Protein AF-A0A821NFV4-F1 (afdb_monomer)

Structure (mmCIF, N/CA/C/O backbone):
data_AF-A0A821NFV4-F1
#
_entry.id   AF-A0A821NFV4-F1
#
loop_
_atom_site.group_PDB
_atom_site.id
_atom_site.type_symbol
_atom_site.label_atom_id
_atom_site.label_alt_id
_atom_site.label_comp_id
_atom_site.label_asym_id
_atom_site.label_entity_id
_atom_site.label_seq_id
_atom_site.pdbx_PDB_ins_code
_atom_site.Cartn_x
_atom_site.Cartn_y
_atom_site.Cartn_z
_atom_site.occupancy
_atom_site.B_iso_or_equiv
_atom_site.auth_seq_id
_atom_site.auth_comp_id
_atom_site.auth_asym_id
_atom_site.auth_atom_id
_atom_site.pdbx_PDB_model_num
ATOM 1 N N . MET A 1 1 ? 25.121 41.914 -1.804 1.00 41.88 1 MET A N 1
ATOM 2 C CA . MET A 1 1 ? 23.907 41.087 -1.670 1.00 41.88 1 MET A CA 1
ATOM 3 C C . MET A 1 1 ? 23.860 40.230 -2.906 1.00 41.88 1 MET A C 1
ATOM 5 O O . MET A 1 1 ? 23.489 40.729 -3.956 1.00 41.88 1 MET A O 1
ATOM 9 N N . GLU A 1 2 ? 24.330 39.001 -2.793 1.00 36.38 2 GLU A N 1
ATOM 10 C CA . GLU A 1 2 ? 24.271 38.027 -3.873 1.00 36.38 2 GLU A CA 1
ATOM 11 C C . GLU A 1 2 ? 23.733 36.755 -3.228 1.00 36.38 2 GLU A C 1
ATOM 13 O O . GLU A 1 2 ? 24.362 36.186 -2.338 1.00 36.38 2 GLU A O 1
ATOM 18 N N . TYR A 1 3 ? 22.486 36.435 -3.564 1.00 41.47 3 TYR A N 1
ATOM 19 C CA . TYR A 1 3 ? 21.844 35.181 -3.203 1.00 41.47 3 TYR A CA 1
ATOM 20 C C . TYR A 1 3 ? 22.415 34.118 -4.140 1.00 41.47 3 TYR A C 1
ATOM 22 O O . TYR A 1 3 ? 22.123 34.134 -5.333 1.00 41.47 3 TYR A O 1
ATOM 30 N N . SER A 1 4 ? 23.249 33.224 -3.618 1.00 42.62 4 SER A N 1
ATOM 31 C CA . SER A 1 4 ? 23.575 31.976 -4.299 1.00 42.62 4 SER A CA 1
ATOM 32 C C . SER A 1 4 ? 22.435 30.993 -4.042 1.00 42.62 4 SER A C 1
ATOM 34 O O . SER A 1 4 ? 22.238 30.528 -2.920 1.00 42.62 4 SER A O 1
ATOM 36 N N . GLU A 1 5 ? 21.640 30.739 -5.078 1.00 46.84 5 GLU A N 1
ATOM 37 C CA . GLU A 1 5 ? 20.666 29.653 -5.115 1.00 46.84 5 GLU A CA 1
ATOM 38 C C . GLU A 1 5 ? 21.411 28.314 -5.113 1.00 46.84 5 GLU A C 1
ATOM 40 O O . GLU A 1 5 ? 21.822 27.810 -6.159 1.00 46.84 5 GLU A O 1
ATOM 45 N N . ASP A 1 6 ? 21.561 27.722 -3.930 1.00 42.25 6 ASP A N 1
ATOM 46 C CA . ASP A 1 6 ? 21.929 26.317 -3.782 1.00 42.25 6 ASP A CA 1
ATOM 47 C C . ASP A 1 6 ? 20.743 25.449 -4.224 1.00 42.25 6 ASP A C 1
ATOM 49 O O . ASP A 1 6 ? 19.941 24.956 -3.431 1.00 42.25 6 ASP A O 1
ATOM 53 N N . THR A 1 7 ? 20.608 25.266 -5.536 1.00 45.44 7 THR A N 1
ATOM 54 C CA . THR A 1 7 ? 19.841 24.150 -6.088 1.00 45.44 7 THR A CA 1
ATOM 55 C C . THR A 1 7 ? 20.730 22.916 -6.050 1.00 45.44 7 THR A C 1
ATOM 57 O O . THR A 1 7 ? 21.340 22.514 -7.041 1.00 45.44 7 THR A O 1
ATOM 60 N N . GLU A 1 8 ? 20.817 22.304 -4.866 1.00 41.94 8 GLU A N 1
ATOM 61 C CA . GLU A 1 8 ? 21.335 20.949 -4.730 1.00 41.94 8 GLU A CA 1
ATOM 62 C C . GLU A 1 8 ? 20.528 20.032 -5.656 1.00 41.94 8 GLU A C 1
ATOM 64 O O . GLU A 1 8 ? 19.356 19.720 -5.428 1.00 41.94 8 GLU A O 1
ATOM 69 N N . HIS A 1 9 ? 21.172 19.603 -6.739 1.00 38.69 9 HIS A N 1
ATOM 70 C CA . HIS A 1 9 ? 20.732 18.484 -7.549 1.00 38.69 9 HIS A CA 1
ATOM 71 C C . HIS A 1 9 ? 20.741 17.232 -6.668 1.00 38.69 9 HIS A C 1
ATOM 73 O O . HIS A 1 9 ? 21.715 16.482 -6.631 1.00 38.69 9 HIS A O 1
ATOM 79 N N . ILE A 1 10 ? 19.638 16.994 -5.955 1.00 43.25 10 ILE A N 1
ATOM 80 C CA . ILE A 1 10 ? 19.374 15.714 -5.311 1.00 43.25 10 ILE A CA 1
ATOM 81 C C . ILE A 1 10 ? 19.241 14.704 -6.445 1.00 43.25 10 ILE A C 1
ATOM 83 O O . ILE A 1 10 ? 18.202 14.564 -7.095 1.00 43.25 10 ILE A O 1
ATOM 87 N N . GLN A 1 11 ? 20.333 14.003 -6.707 1.00 37.62 11 GLN A N 1
ATOM 88 C CA . GLN A 1 11 ? 20.335 12.783 -7.483 1.00 37.62 11 GLN A CA 1
ATOM 89 C C . GLN A 1 11 ? 19.569 11.754 -6.640 1.00 37.62 11 GLN A C 1
ATOM 91 O O . GLN A 1 11 ? 20.149 11.029 -5.837 1.00 37.62 11 GLN A O 1
ATOM 96 N N . CYS A 1 12 ? 18.232 11.795 -6.729 1.00 40.56 12 CYS A N 1
ATOM 97 C CA . CYS A 1 12 ? 17.323 10.988 -5.922 1.00 40.56 12 CYS A CA 1
ATOM 98 C C . CYS A 1 12 ? 17.628 9.513 -6.142 1.00 40.56 12 CYS A C 1
ATOM 100 O O . CYS A 1 12 ? 17.254 8.917 -7.154 1.00 40.56 12 CYS A O 1
ATOM 102 N N . ASN A 1 13 ? 18.301 8.924 -5.165 1.00 48.62 13 ASN A N 1
ATOM 103 C CA . ASN A 1 13 ? 18.428 7.496 -5.065 1.00 48.62 13 ASN A CA 1
ATOM 104 C C . ASN A 1 13 ? 17.042 6.937 -4.703 1.00 48.62 13 ASN A C 1
ATOM 106 O O . ASN A 1 13 ? 16.608 7.050 -3.560 1.00 48.62 13 ASN A O 1
ATOM 110 N N . TYR A 1 14 ? 16.327 6.356 -5.673 1.00 57.00 14 TYR A N 1
ATOM 111 C CA . TYR A 1 14 ? 15.009 5.729 -5.464 1.00 57.00 14 TYR A CA 1
ATOM 112 C C . TYR A 1 14 ? 15.060 4.483 -4.556 1.00 57.00 14 TYR A C 1
ATOM 114 O O . TYR A 1 14 ? 14.060 3.788 -4.416 1.00 57.00 14 TYR A O 1
ATOM 122 N N . ASN A 1 15 ? 16.202 4.204 -3.921 1.00 63.91 15 ASN A N 1
ATOM 123 C CA . ASN A 1 15 ? 16.387 3.106 -2.977 1.00 63.91 15 ASN A CA 1
ATOM 124 C C . ASN A 1 15 ? 15.554 3.239 -1.688 1.00 63.91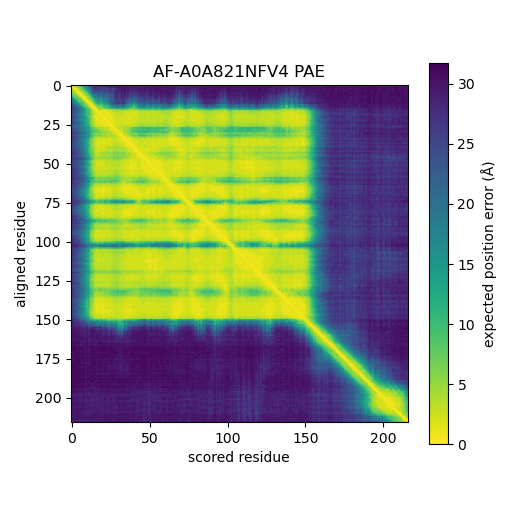 15 ASN A C 1
ATOM 126 O O . ASN A 1 15 ? 15.515 2.282 -0.923 1.00 63.91 15 ASN A O 1
ATOM 130 N N . ASN A 1 16 ? 14.915 4.388 -1.430 1.00 82.56 16 ASN A N 1
ATOM 131 C CA . ASN A 1 16 ? 14.027 4.586 -0.280 1.00 82.56 16 ASN A CA 1
ATOM 132 C C . ASN A 1 16 ? 12.772 5.369 -0.702 1.00 82.56 16 ASN A C 1
ATOM 134 O O . ASN A 1 16 ? 12.738 6.602 -0.653 1.00 82.56 16 ASN A O 1
ATOM 138 N N . ILE A 1 17 ? 11.753 4.650 -1.180 1.00 90.31 17 ILE A N 1
ATOM 139 C CA . ILE A 1 17 ? 10.526 5.262 -1.711 1.00 90.31 17 ILE A CA 1
ATOM 140 C C . ILE A 1 17 ? 9.727 5.931 -0.596 1.00 90.31 17 ILE A C 1
ATOM 142 O O . ILE A 1 17 ? 9.194 7.024 -0.805 1.00 90.31 17 ILE A O 1
ATOM 146 N N . GLN A 1 18 ? 9.679 5.312 0.584 1.00 92.44 18 GLN A N 1
ATOM 147 C CA . GLN A 1 18 ? 9.043 5.878 1.766 1.00 92.44 18 GLN A CA 1
ATOM 148 C C . GLN A 1 18 ? 9.528 7.304 2.062 1.00 92.44 18 GLN A C 1
ATOM 150 O O . GLN A 1 18 ? 8.707 8.202 2.263 1.00 92.44 18 GLN A O 1
ATOM 155 N N . GLU A 1 19 ? 10.843 7.535 2.086 1.00 90.75 19 GLU A N 1
ATOM 156 C CA . GLU A 1 19 ? 11.373 8.858 2.430 1.00 90.75 19 GLU A CA 1
ATOM 157 C C . GLU A 1 19 ? 11.083 9.893 1.340 1.00 90.75 19 GLU A C 1
ATOM 159 O O . GLU A 1 19 ? 10.702 11.024 1.642 1.00 90.75 19 GLU A O 1
ATOM 164 N N . LEU A 1 20 ? 11.154 9.494 0.068 1.00 92.00 20 LEU A N 1
ATOM 165 C CA . LEU A 1 20 ? 10.774 10.369 -1.041 1.00 92.00 20 LEU A CA 1
ATOM 166 C C . LEU A 1 20 ? 9.296 10.776 -0.959 1.00 92.00 20 LEU A C 1
ATOM 168 O O . LEU A 1 20 ? 8.976 11.951 -1.129 1.00 92.00 20 LEU A O 1
ATOM 172 N N . LEU A 1 21 ? 8.395 9.845 -0.631 1.00 92.88 21 LEU A N 1
ATOM 173 C CA . LEU A 1 21 ? 6.984 10.162 -0.393 1.00 92.88 21 LEU A CA 1
ATOM 174 C C . LEU A 1 21 ? 6.797 11.136 0.771 1.00 92.88 21 LEU A C 1
ATOM 176 O O . LEU A 1 21 ? 6.019 12.081 0.648 1.00 92.88 21 LEU A O 1
ATOM 180 N N . ARG A 1 22 ? 7.518 10.950 1.885 1.00 92.62 22 ARG A N 1
ATOM 181 C CA . ARG A 1 22 ? 7.456 11.880 3.026 1.00 92.62 22 ARG A CA 1
ATOM 182 C C . ARG A 1 22 ? 7.876 13.287 2.630 1.00 92.62 22 ARG A C 1
ATOM 184 O O . ARG A 1 22 ? 7.221 14.247 3.032 1.00 92.62 22 ARG A O 1
ATOM 191 N N . VAL A 1 23 ? 8.959 13.413 1.865 1.00 92.50 23 VAL A N 1
ATOM 192 C CA . VAL A 1 23 ? 9.445 14.706 1.373 1.00 92.50 23 VAL A CA 1
ATOM 193 C C . VAL A 1 23 ? 8.397 15.368 0.482 1.00 92.50 23 VAL A C 1
ATOM 195 O O . VAL A 1 23 ? 8.083 16.536 0.698 1.00 92.50 23 VAL A O 1
ATOM 198 N N . GLU A 1 24 ? 7.809 14.641 -0.471 1.00 91.88 24 GLU A N 1
ATOM 199 C CA . GLU A 1 24 ? 6.790 15.205 -1.366 1.00 91.88 24 GLU A CA 1
ATOM 200 C C . GLU A 1 24 ? 5.512 15.626 -0.625 1.00 91.88 24 GLU A C 1
ATOM 202 O O . GLU A 1 24 ? 4.997 16.716 -0.870 1.00 91.88 24 GLU A O 1
ATOM 207 N N . LEU A 1 25 ? 5.028 14.834 0.340 1.00 90.56 25 LEU A N 1
ATOM 208 C CA . LEU A 1 25 ? 3.861 15.215 1.148 1.00 90.56 25 LEU A CA 1
ATOM 209 C C . LEU A 1 25 ? 4.111 16.495 1.961 1.00 90.56 25 LEU A C 1
ATOM 211 O O . LEU A 1 25 ? 3.230 17.349 2.061 1.00 90.56 25 LEU A O 1
ATOM 215 N N . LYS A 1 26 ? 5.325 16.672 2.498 1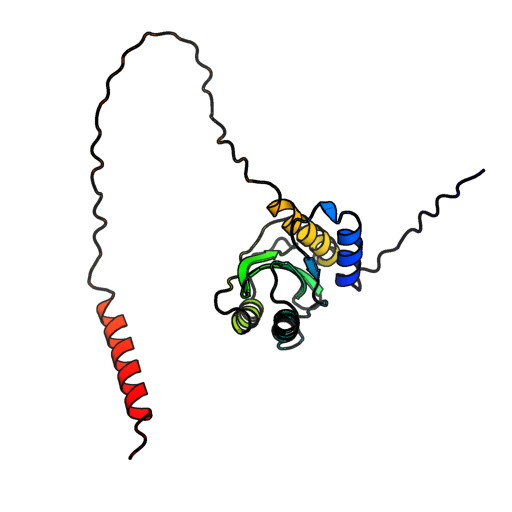.00 90.56 26 LYS A N 1
ATOM 216 C CA . LYS A 1 26 ? 5.698 17.868 3.272 1.00 90.56 26 LYS A CA 1
ATOM 217 C C . LYS A 1 26 ? 5.740 19.150 2.441 1.00 90.56 26 LYS A C 1
ATOM 219 O O . LYS A 1 26 ? 5.631 20.228 3.016 1.00 90.56 26 LYS A O 1
ATOM 224 N N . LYS A 1 27 ? 5.877 19.069 1.112 1.00 89.75 27 LYS A N 1
ATOM 225 C CA . LYS A 1 27 ? 5.889 20.260 0.243 1.00 89.75 27 LYS A CA 1
ATOM 226 C C . LYS A 1 27 ? 4.527 20.943 0.144 1.00 89.75 27 LYS A C 1
ATOM 228 O O . LYS A 1 27 ? 4.452 22.083 -0.306 1.00 89.75 27 LYS A O 1
ATOM 233 N N . SER A 1 28 ? 3.435 20.259 0.480 1.00 83.75 28 SER A N 1
ATOM 234 C CA . SER A 1 28 ? 2.081 20.803 0.321 1.00 83.75 28 SER A CA 1
ATOM 235 C C . SER A 1 28 ? 1.096 20.218 1.344 1.00 83.75 28 SER A C 1
ATOM 237 O O . SER A 1 28 ? 0.120 19.587 0.943 1.00 83.75 28 SER A O 1
ATOM 239 N N . PRO A 1 29 ? 1.316 20.424 2.657 1.00 80.75 29 PRO A N 1
ATOM 240 C CA . PRO A 1 29 ? 0.493 19.819 3.709 1.00 80.75 29 PRO A CA 1
ATOM 241 C C . PRO A 1 29 ? -0.978 20.260 3.647 1.00 80.75 29 PRO A C 1
ATOM 243 O O . PRO A 1 29 ? -1.869 19.457 3.893 1.00 80.75 29 PRO A O 1
ATOM 246 N N . GLU A 1 30 ? -1.232 21.502 3.226 1.00 81.06 30 GLU A N 1
ATOM 247 C CA . GLU A 1 30 ? -2.573 22.094 3.088 1.00 81.06 30 GLU A CA 1
ATOM 248 C C . GLU A 1 30 ? -3.458 21.393 2.040 1.00 81.06 30 GLU A C 1
ATOM 250 O O . GLU A 1 30 ? -4.663 21.621 1.986 1.00 81.06 30 GLU A O 1
ATOM 255 N N . ARG A 1 31 ? -2.883 20.545 1.172 1.00 82.00 31 ARG A N 1
ATOM 256 C CA . ARG A 1 31 ? -3.645 19.812 0.144 1.00 82.00 31 ARG A CA 1
ATOM 257 C C . ARG A 1 31 ? -4.397 18.605 0.693 1.00 82.00 31 ARG A C 1
ATOM 259 O O . ARG A 1 31 ? -5.153 17.980 -0.050 1.00 82.00 31 ARG A O 1
ATOM 266 N N . TYR A 1 32 ? -4.174 18.248 1.953 1.00 82.81 32 TYR A N 1
ATOM 267 C CA . TYR A 1 32 ? -4.637 16.989 2.513 1.00 82.81 32 TYR A CA 1
ATOM 268 C C . TYR A 1 32 ? -5.573 17.235 3.693 1.00 82.81 32 TYR A C 1
ATOM 270 O O . TYR A 1 32 ? -5.177 17.744 4.736 1.00 82.81 32 TYR A O 1
ATOM 278 N N . SER A 1 33 ? -6.832 16.828 3.541 1.00 83.56 33 SER A N 1
ATOM 279 C CA . SER A 1 33 ? -7.868 16.982 4.575 1.00 83.56 33 SER A CA 1
ATOM 280 C C . SER A 1 33 ? -7.786 15.954 5.709 1.00 83.56 33 SER A C 1
ATOM 282 O O . SER A 1 33 ? -8.517 16.062 6.693 1.00 83.56 33 SER A O 1
ATOM 284 N N . LYS A 1 34 ? -6.919 14.943 5.580 1.00 89.00 34 LYS A N 1
ATOM 285 C CA . LYS A 1 34 ? -6.722 13.879 6.571 1.00 89.00 34 LYS A CA 1
ATOM 286 C C . LYS A 1 34 ? -5.236 13.678 6.847 1.00 89.00 34 LYS A C 1
ATOM 288 O O . LYS A 1 34 ? -4.437 13.818 5.919 1.00 89.00 34 LYS A O 1
ATOM 293 N N . PRO A 1 35 ? -4.867 13.282 8.076 1.00 91.88 35 PRO A N 1
ATOM 294 C CA . PRO A 1 35 ? -3.527 12.799 8.369 1.00 91.88 35 PRO A CA 1
ATOM 295 C C . PRO A 1 35 ? -3.133 11.665 7.419 1.00 91.88 35 PRO A C 1
ATOM 297 O O . PRO A 1 35 ? -3.921 10.744 7.176 1.00 91.88 35 PRO A O 1
ATOM 300 N N . ILE A 1 36 ? -1.911 11.732 6.893 1.00 93.88 36 ILE A N 1
ATOM 301 C CA . ILE A 1 36 ? -1.353 10.712 6.004 1.00 93.88 36 ILE A CA 1
ATOM 302 C C . ILE A 1 36 ? -0.215 10.001 6.723 1.00 93.88 36 ILE A C 1
ATOM 304 O O . ILE A 1 36 ? 0.767 10.620 7.133 1.00 93.88 36 ILE A O 1
ATOM 308 N N . TYR A 1 37 ? -0.332 8.685 6.816 1.00 94.31 37 TYR A N 1
ATOM 309 C CA . TYR A 1 37 ? 0.677 7.792 7.358 1.00 94.31 37 TYR A CA 1
ATOM 310 C C . TYR A 1 37 ? 1.316 7.015 6.217 1.00 94.31 37 TYR A C 1
ATOM 312 O O . TYR A 1 37 ? 0.620 6.430 5.394 1.00 94.31 37 TYR A O 1
ATOM 320 N N . ILE A 1 38 ? 2.645 6.994 6.166 1.00 94.94 38 ILE A N 1
ATOM 321 C CA . ILE A 1 38 ? 3.381 6.208 5.174 1.00 94.94 38 ILE A CA 1
ATOM 322 C C . ILE A 1 38 ? 4.029 5.031 5.894 1.00 94.94 38 ILE A C 1
ATOM 324 O O . ILE A 1 38 ? 4.915 5.235 6.734 1.00 94.94 38 ILE A O 1
ATOM 328 N N . LEU A 1 39 ? 3.601 3.814 5.562 1.00 94.81 39 LEU A N 1
ATOM 329 C CA . LEU A 1 39 ? 4.234 2.600 6.077 1.00 94.81 39 LEU A CA 1
ATOM 330 C C . LEU A 1 39 ? 5.662 2.447 5.539 1.00 94.81 39 LEU A C 1
ATOM 332 O O . LEU A 1 39 ? 6.011 3.073 4.533 1.00 94.81 39 LEU A O 1
ATOM 336 N N . PRO A 1 40 ? 6.514 1.650 6.208 1.00 91.81 40 PRO A N 1
ATOM 337 C CA . PRO A 1 40 ? 7.769 1.197 5.620 1.00 91.81 40 PRO A CA 1
ATOM 338 C C . PRO A 1 40 ? 7.555 0.559 4.249 1.00 91.81 40 PRO A C 1
ATOM 340 O O . PRO A 1 40 ? 6.480 0.034 3.959 1.00 91.81 40 PRO A O 1
ATOM 343 N N . ASP A 1 41 ? 8.601 0.587 3.428 1.00 91.31 41 ASP A N 1
ATOM 344 C CA . ASP A 1 41 ? 8.622 -0.138 2.164 1.00 91.31 41 ASP A CA 1
ATOM 345 C C . ASP A 1 41 ? 8.363 -1.635 2.430 1.00 91.31 41 ASP A C 1
ATOM 347 O O . ASP A 1 41 ? 9.116 -2.296 3.153 1.00 91.31 41 ASP A O 1
ATOM 351 N N . ILE A 1 42 ? 7.282 -2.169 1.857 1.00 92.69 42 ILE A N 1
ATOM 352 C CA . ILE A 1 42 ? 6.890 -3.573 2.023 1.00 92.69 42 ILE A CA 1
ATOM 353 C C . ILE A 1 42 ? 7.449 -4.398 0.872 1.00 92.69 42 ILE A C 1
ATOM 355 O O . ILE A 1 42 ? 7.338 -4.000 -0.282 1.00 92.69 42 ILE A O 1
ATOM 359 N N . ASP A 1 43 ? 7.994 -5.572 1.165 1.00 90.75 43 ASP A N 1
ATOM 360 C CA . ASP A 1 43 ? 8.452 -6.536 0.175 1.00 90.75 43 ASP A CA 1
ATOM 361 C C . ASP A 1 43 ? 7.575 -7.788 0.204 1.00 90.75 43 ASP A C 1
ATOM 363 O O . ASP A 1 43 ? 7.488 -8.475 1.222 1.00 90.75 43 ASP A O 1
ATOM 367 N N . ASP A 1 44 ? 6.955 -8.130 -0.927 1.00 88.75 44 ASP A N 1
ATOM 368 C CA . ASP A 1 44 ? 6.147 -9.348 -1.040 1.00 88.75 44 ASP A CA 1
ATOM 369 C C . ASP A 1 44 ? 6.965 -10.627 -0.794 1.00 88.75 44 ASP A C 1
ATOM 371 O O . ASP A 1 44 ? 6.418 -11.673 -0.461 1.00 88.75 44 ASP A O 1
ATOM 375 N N . ASN A 1 45 ? 8.291 -10.593 -0.908 1.00 88.44 45 ASN A N 1
ATOM 376 C CA . ASN A 1 45 ? 9.113 -11.766 -0.606 1.00 88.44 45 ASN A CA 1
ATOM 377 C C . ASN A 1 45 ? 9.235 -12.034 0.897 1.00 88.44 45 ASN A C 1
ATOM 379 O O . ASN A 1 45 ? 9.548 -13.157 1.287 1.00 88.44 45 ASN A O 1
ATOM 383 N N . VAL A 1 46 ? 8.946 -11.045 1.746 1.00 89.88 46 VAL A N 1
ATOM 384 C CA . VAL A 1 46 ? 8.943 -11.218 3.197 1.00 89.88 46 VAL A CA 1
ATOM 385 C C . VAL A 1 46 ? 7.551 -11.665 3.636 1.00 89.88 46 VAL A C 1
ATOM 387 O O . VAL A 1 46 ? 6.537 -10.995 3.421 1.00 89.88 46 VAL A O 1
ATOM 390 N N . GLU A 1 47 ? 7.476 -12.851 4.234 1.00 90.31 47 GLU A N 1
ATOM 391 C CA . GLU A 1 47 ? 6.208 -13.398 4.707 1.00 90.31 47 GLU A CA 1
ATOM 392 C C . GLU A 1 47 ? 5.566 -12.513 5.777 1.00 90.31 47 GLU A C 1
ATOM 394 O O . GLU A 1 47 ? 6.217 -12.069 6.718 1.00 90.31 47 GLU A O 1
ATOM 399 N N . CYS A 1 48 ? 4.261 -12.270 5.622 1.00 91.75 48 CYS A N 1
ATOM 400 C CA . CYS A 1 48 ? 3.426 -11.529 6.569 1.00 91.75 48 CYS A CA 1
ATOM 401 C C . CYS A 1 48 ? 3.881 -10.088 6.880 1.00 91.75 48 CYS A C 1
ATOM 403 O O . CYS A 1 48 ? 3.334 -9.486 7.802 1.00 91.75 48 CYS A O 1
ATOM 405 N N . GLN A 1 49 ? 4.829 -9.504 6.134 1.00 95.00 49 GLN A N 1
ATOM 406 C CA . GLN A 1 49 ? 5.339 -8.160 6.433 1.00 95.00 49 GLN A CA 1
ATOM 407 C C . GLN A 1 49 ? 4.228 -7.104 6.368 1.00 95.00 49 GLN A C 1
ATOM 409 O O . GLN A 1 49 ? 4.094 -6.294 7.281 1.00 95.00 49 GLN A O 1
ATOM 414 N N . LEU A 1 50 ? 3.386 -7.148 5.329 1.00 95.81 50 LEU A N 1
ATOM 415 C CA . LEU A 1 50 ? 2.257 -6.222 5.192 1.00 95.81 50 LEU A CA 1
ATOM 416 C C . LEU A 1 50 ? 1.304 -6.330 6.387 1.00 95.81 50 LEU A C 1
ATOM 418 O O . LEU A 1 50 ? 0.896 -5.323 6.956 1.00 95.81 50 LEU A O 1
ATOM 422 N N . GLU A 1 51 ? 0.955 -7.560 6.760 1.00 96.44 51 GLU A N 1
ATOM 423 C CA . GLU A 1 51 ? 0.077 -7.843 7.895 1.00 96.44 51 GLU A CA 1
ATOM 424 C C . GLU A 1 51 ? 0.658 -7.286 9.202 1.00 96.44 51 GLU A C 1
ATOM 426 O O . GLU A 1 51 ? -0.051 -6.616 9.951 1.00 96.44 51 GLU A O 1
ATOM 431 N N . GLN A 1 52 ? 1.945 -7.519 9.468 1.00 96.38 52 GLN A N 1
ATOM 432 C CA . GLN A 1 52 ? 2.612 -7.049 10.683 1.00 96.38 52 GLN A CA 1
ATOM 433 C C . GLN A 1 52 ? 2.658 -5.522 10.765 1.00 96.38 52 GLN A C 1
ATOM 435 O O . GLN A 1 52 ? 2.313 -4.959 11.806 1.00 96.38 52 GLN A O 1
ATOM 440 N N . GLU A 1 53 ? 3.027 -4.850 9.674 1.00 96.31 53 GLU A N 1
ATOM 441 C CA . GLU A 1 53 ? 3.095 -3.387 9.635 1.00 96.31 53 GLU A CA 1
ATOM 442 C C . GLU A 1 53 ? 1.710 -2.752 9.802 1.00 96.31 53 GLU A C 1
ATOM 444 O O . GLU A 1 53 ? 1.546 -1.824 10.595 1.00 96.31 53 GLU A O 1
ATOM 449 N N . LEU A 1 54 ? 0.680 -3.304 9.154 1.00 95.69 54 LEU A N 1
ATOM 450 C CA . LEU A 1 54 ? -0.699 -2.851 9.340 1.00 95.69 54 LEU A CA 1
ATOM 451 C C . LEU A 1 54 ? -1.212 -3.113 10.762 1.00 95.69 54 LEU A C 1
ATOM 453 O O . LEU A 1 54 ? -1.891 -2.265 11.339 1.00 95.69 54 LEU A O 1
ATOM 457 N N . LEU A 1 55 ? -0.879 -4.256 11.370 1.00 95.25 55 LEU A N 1
ATOM 458 C CA . LEU A 1 55 ? -1.246 -4.536 12.760 1.00 95.25 55 LEU A CA 1
ATOM 459 C C . LEU A 1 55 ? -0.604 -3.533 13.718 1.00 95.25 55 LEU A C 1
ATOM 461 O O . LEU A 1 55 ? -1.296 -3.029 14.605 1.00 95.25 55 LEU A O 1
ATOM 465 N N . ASN A 1 56 ? 0.685 -3.240 13.543 1.00 94.25 56 ASN A N 1
ATOM 466 C CA . ASN A 1 56 ? 1.415 -2.272 14.360 1.00 94.25 56 ASN A CA 1
ATOM 467 C C . ASN A 1 56 ? 0.826 -0.866 14.211 1.00 94.25 56 ASN A C 1
ATOM 469 O O . ASN A 1 56 ? 0.497 -0.232 15.214 1.00 94.25 56 ASN A O 1
ATOM 473 N N . GLU A 1 57 ? 0.602 -0.425 12.974 1.00 93.06 57 GLU A N 1
ATOM 474 C CA . GLU A 1 57 ? -0.058 0.843 12.662 1.00 93.06 57 GLU A CA 1
ATOM 475 C C . GLU A 1 57 ? -1.435 0.926 13.344 1.00 93.06 57 GLU A C 1
ATOM 477 O O . GLU A 1 57 ? -1.736 1.885 14.058 1.00 93.06 57 GLU A O 1
ATOM 482 N N . SER A 1 58 ? -2.241 -0.133 13.230 1.00 91.00 58 SER A N 1
ATOM 483 C CA . SER A 1 58 ? -3.598 -0.151 13.772 1.00 91.00 58 SER A CA 1
ATOM 484 C C . SER A 1 58 ? -3.649 -0.142 15.305 1.00 91.00 58 SER A C 1
ATOM 486 O O . SER A 1 58 ? -4.674 0.232 15.880 1.00 91.00 58 SER A O 1
ATOM 488 N N . LYS A 1 59 ? -2.597 -0.604 15.991 1.00 90.25 59 LYS A N 1
ATOM 489 C CA . LYS A 1 59 ? -2.510 -0.576 17.461 1.00 90.25 59 LYS A CA 1
ATOM 490 C C . LYS A 1 59 ? -2.204 0.828 17.971 1.00 90.25 59 LYS A C 1
ATOM 492 O O . LYS A 1 59 ? -2.693 1.195 19.034 1.00 90.25 59 LYS A O 1
ATOM 497 N N . CYS A 1 60 ? -1.420 1.590 17.215 1.00 86.69 60 CYS A N 1
ATOM 498 C CA . CYS A 1 60 ? -0.977 2.924 17.602 1.00 86.69 60 CYS A CA 1
ATOM 499 C C . CYS A 1 60 ? -1.964 4.023 17.187 1.00 86.69 60 CYS A C 1
ATOM 501 O O . CYS A 1 60 ? -2.023 5.052 17.853 1.00 86.69 60 CYS A O 1
ATOM 503 N N . ASN A 1 61 ? -2.761 3.805 16.134 1.00 85.06 61 ASN A N 1
ATOM 504 C CA . ASN A 1 61 ? -3.634 4.833 15.565 1.00 85.06 61 ASN A CA 1
ATOM 505 C C . ASN A 1 61 ? -5.099 4.374 15.481 1.00 85.06 61 ASN A C 1
ATOM 507 O O . ASN A 1 61 ? -5.430 3.341 14.885 1.00 85.06 61 ASN A O 1
ATOM 511 N N . THR A 1 62 ? -6.004 5.187 16.031 1.00 82.56 62 THR A N 1
ATOM 512 C CA . THR A 1 62 ? -7.462 4.934 16.038 1.00 82.56 62 THR A CA 1
ATOM 513 C C . THR A 1 62 ? -8.280 5.992 15.292 1.00 82.56 62 THR A C 1
ATOM 515 O O . THR A 1 62 ? -9.482 5.818 15.097 1.00 82.56 62 THR A O 1
ATOM 518 N N . GLU A 1 63 ? -7.625 7.053 14.833 1.00 88.38 63 GLU A N 1
ATOM 519 C CA . GLU A 1 63 ? -8.227 8.213 14.178 1.00 88.38 63 GLU A CA 1
ATOM 520 C C . GLU A 1 63 ? -8.438 8.044 12.666 1.00 88.38 63 GLU A C 1
ATOM 522 O O . GLU A 1 63 ? -7.904 7.124 12.036 1.00 88.38 63 GLU A O 1
ATOM 527 N N . ASN A 1 64 ? -9.220 8.960 12.085 1.00 92.75 64 ASN A N 1
ATOM 528 C CA . ASN A 1 64 ? -9.432 9.057 10.642 1.00 92.75 64 ASN A CA 1
ATOM 529 C C . ASN A 1 64 ? -8.114 9.392 9.946 1.00 92.75 64 ASN A C 1
ATOM 531 O O . ASN A 1 64 ? -7.475 10.384 10.293 1.00 92.75 64 ASN A O 1
ATOM 535 N N . ARG A 1 65 ? -7.734 8.612 8.937 1.00 93.88 65 ARG A N 1
ATOM 536 C CA . ARG A 1 65 ? -6.437 8.775 8.276 1.00 93.88 65 ARG A CA 1
ATOM 537 C C . ARG A 1 65 ? -6.379 8.085 6.926 1.00 93.88 65 ARG A C 1
ATOM 539 O O . ARG A 1 65 ? -7.192 7.211 6.624 1.00 93.88 65 ARG A O 1
ATOM 546 N N . ILE A 1 66 ? -5.374 8.455 6.150 1.00 95.56 66 ILE A N 1
ATOM 547 C CA . ILE A 1 66 ? -4.971 7.753 4.937 1.00 95.56 66 ILE A CA 1
ATOM 548 C C . ILE A 1 66 ? -3.644 7.052 5.221 1.00 95.56 66 ILE A C 1
ATOM 550 O O . ILE A 1 66 ? -2.733 7.646 5.791 1.00 95.56 66 ILE A O 1
ATOM 554 N N . ILE A 1 67 ? -3.532 5.795 4.815 1.00 96.62 67 ILE A N 1
ATOM 555 C CA . ILE A 1 67 ? -2.308 5.005 4.862 1.00 96.62 67 ILE A CA 1
ATOM 556 C C . ILE A 1 67 ? -1.822 4.823 3.426 1.00 96.62 67 ILE A C 1
ATOM 558 O O . ILE A 1 67 ? -2.553 4.303 2.583 1.00 96.62 67 ILE A O 1
ATOM 562 N N . LEU A 1 68 ? -0.588 5.235 3.157 1.00 97.62 68 LEU A N 1
ATOM 563 C CA . LEU A 1 68 ? 0.108 4.987 1.900 1.00 97.62 68 LEU A CA 1
ATOM 564 C C . LEU A 1 68 ? 1.159 3.905 2.113 1.00 97.62 68 LEU A C 1
ATOM 566 O O . LEU A 1 68 ? 1.940 3.958 3.066 1.00 97.62 68 LEU A O 1
ATOM 570 N N . ILE A 1 69 ? 1.186 2.934 1.209 1.00 97.50 69 ILE A N 1
ATOM 571 C CA . ILE A 1 69 ? 2.077 1.782 1.298 1.00 97.50 69 ILE A CA 1
ATOM 572 C C . ILE A 1 69 ? 2.813 1.646 -0.033 1.00 97.50 69 ILE A C 1
ATOM 574 O O . ILE A 1 69 ? 2.221 1.225 -1.033 1.00 97.50 69 ILE A O 1
ATOM 578 N N . PRO A 1 70 ? 4.104 1.997 -0.068 1.00 95.88 70 PRO A N 1
ATOM 579 C CA . PRO A 1 70 ? 5.003 1.553 -1.119 1.00 95.88 70 PRO A CA 1
ATOM 580 C C . PRO A 1 70 ? 5.188 0.045 -0.997 1.00 95.88 70 PRO A C 1
ATOM 582 O O . PRO A 1 70 ? 5.601 -0.457 0.049 1.00 95.88 70 PRO A O 1
ATOM 585 N N . TYR A 1 71 ? 4.875 -0.684 -2.060 1.00 95.12 71 TYR A N 1
ATOM 586 C CA . TYR A 1 71 ? 4.899 -2.137 -2.031 1.00 95.12 71 TYR A CA 1
ATOM 587 C C . TYR A 1 71 ? 5.717 -2.677 -3.202 1.00 95.12 71 TYR A C 1
ATOM 589 O O . TYR A 1 71 ? 5.409 -2.431 -4.368 1.00 95.12 71 TYR A O 1
ATOM 597 N N . ARG A 1 72 ? 6.776 -3.419 -2.893 1.00 92.62 72 ARG A N 1
ATOM 598 C CA . ARG A 1 72 ? 7.637 -4.101 -3.851 1.00 92.62 72 ARG A CA 1
ATOM 599 C C . ARG A 1 72 ? 7.075 -5.489 -4.127 1.00 92.62 72 ARG A C 1
ATOM 601 O O . ARG A 1 72 ? 7.199 -6.413 -3.329 1.00 92.62 72 ARG A O 1
ATOM 608 N N . LEU A 1 73 ? 6.480 -5.623 -5.301 1.00 89.56 73 LEU A N 1
ATOM 609 C CA . LEU A 1 73 ? 5.960 -6.859 -5.859 1.00 89.56 73 LEU A CA 1
ATOM 610 C C . LEU A 1 73 ? 7.048 -7.539 -6.711 1.00 89.56 73 LEU A C 1
ATOM 612 O O . LEU A 1 73 ? 7.749 -6.880 -7.482 1.00 89.56 73 LEU A O 1
ATOM 616 N N . GLU A 1 74 ? 7.207 -8.861 -6.582 1.00 83.50 74 GLU A N 1
ATOM 617 C CA . GLU A 1 74 ? 8.130 -9.667 -7.409 1.00 83.50 74 GLU A CA 1
ATOM 618 C C . GLU A 1 74 ? 9.579 -9.103 -7.485 1.00 83.50 74 GLU A C 1
ATOM 620 O O . GLU A 1 74 ? 10.188 -9.053 -8.557 1.00 83.50 74 GLU A O 1
ATOM 625 N N . ASN A 1 75 ? 10.142 -8.639 -6.359 1.00 73.69 75 ASN A N 1
ATOM 626 C CA . ASN A 1 75 ? 11.529 -8.136 -6.197 1.00 73.69 75 ASN A CA 1
ATOM 627 C C . ASN A 1 75 ? 11.951 -6.882 -6.987 1.00 73.69 75 ASN A C 1
ATOM 629 O O . ASN A 1 75 ? 12.987 -6.298 -6.677 1.00 73.69 75 ASN A O 1
ATOM 633 N N . SER A 1 76 ? 11.211 -6.448 -8.003 1.00 80.31 76 SER A N 1
ATOM 634 C CA . SER A 1 76 ? 11.692 -5.418 -8.946 1.00 80.31 76 SER A CA 1
ATOM 635 C C . SER A 1 76 ? 10.641 -4.393 -9.345 1.00 80.31 76 SER A C 1
ATOM 637 O O . SER A 1 76 ? 10.938 -3.449 -10.078 1.00 80.31 76 SER A O 1
ATOM 639 N N . HIS A 1 77 ? 9.409 -4.576 -8.887 1.00 88.38 77 HIS A N 1
ATOM 640 C CA . HIS A 1 77 ? 8.275 -3.832 -9.384 1.00 88.38 77 HIS A CA 1
ATOM 641 C C . HIS A 1 77 ? 7.518 -3.192 -8.228 1.00 88.38 77 HIS A C 1
ATOM 643 O O . HIS A 1 77 ? 6.955 -3.870 -7.377 1.00 88.38 77 HIS A O 1
ATOM 649 N N . TRP A 1 78 ? 7.519 -1.866 -8.200 1.00 93.56 78 TRP A N 1
ATOM 650 C CA . TRP A 1 78 ? 6.801 -1.112 -7.187 1.00 93.56 78 TRP A CA 1
ATOM 651 C C . TRP A 1 78 ? 5.361 -0.859 -7.610 1.00 93.56 78 TRP A C 1
ATOM 653 O O . TRP A 1 78 ? 5.099 -0.490 -8.757 1.00 93.56 78 TRP A O 1
ATOM 663 N N . ILE A 1 79 ? 4.457 -1.039 -6.656 1.00 95.25 79 ILE A N 1
ATOM 664 C CA . ILE A 1 79 ? 3.052 -0.659 -6.728 1.00 95.25 79 ILE A CA 1
ATOM 665 C C . ILE A 1 79 ? 2.711 0.204 -5.513 1.00 95.25 79 ILE A C 1
ATOM 667 O O . ILE A 1 79 ? 3.412 0.188 -4.496 1.00 95.25 79 ILE A O 1
ATOM 671 N N . GLY A 1 80 ? 1.627 0.965 -5.621 1.00 96.81 80 GLY A N 1
ATOM 672 C CA . GLY A 1 80 ? 1.071 1.724 -4.508 1.00 96.81 80 GLY A CA 1
ATOM 673 C C . GLY A 1 80 ? -0.162 1.040 -3.934 1.00 96.81 80 GLY A C 1
ATOM 674 O O . GLY A 1 80 ? -1.011 0.567 -4.688 1.00 96.81 80 GLY A O 1
ATOM 675 N N . ILE A 1 81 ? -0.287 1.031 -2.610 1.00 97.75 81 ILE A N 1
ATOM 676 C CA . ILE A 1 81 ? -1.555 0.748 -1.933 1.00 97.75 81 ILE A CA 1
ATOM 677 C C . ILE A 1 81 ? -1.959 1.992 -1.150 1.00 97.75 81 ILE A C 1
ATOM 679 O O . ILE A 1 81 ? -1.144 2.561 -0.420 1.00 97.75 81 ILE A O 1
ATOM 683 N N . LEU A 1 82 ? -3.218 2.394 -1.290 1.00 97.56 82 LEU A N 1
ATOM 684 C CA . LEU A 1 82 ? -3.843 3.412 -0.454 1.00 97.56 82 LEU A CA 1
ATOM 685 C C . LEU A 1 82 ? -4.947 2.753 0.364 1.00 97.56 82 LEU A C 1
ATOM 687 O O . LEU A 1 82 ? -5.790 2.054 -0.190 1.00 97.56 82 LEU A O 1
ATOM 691 N N . ILE A 1 83 ? -4.966 2.988 1.673 1.00 97.12 83 ILE A N 1
ATOM 692 C CA . ILE A 1 83 ? -6.071 2.590 2.549 1.00 97.12 83 ILE A CA 1
ATOM 693 C C . ILE A 1 83 ? -6.570 3.834 3.259 1.00 97.12 83 ILE A C 1
ATOM 695 O O . ILE A 1 83 ? -5.805 4.536 3.911 1.00 97.12 83 ILE A O 1
ATOM 699 N N . GLU A 1 84 ? -7.861 4.096 3.167 1.00 95.31 84 GLU A N 1
ATOM 700 C CA . GLU A 1 84 ? -8.496 5.185 3.887 1.00 95.31 84 GLU A CA 1
ATOM 701 C C . GLU A 1 84 ? -9.384 4.640 4.992 1.00 95.31 84 GLU A C 1
ATOM 703 O O . GLU A 1 84 ? -10.273 3.819 4.751 1.00 95.31 84 GLU A O 1
ATOM 708 N N . LEU A 1 85 ? -9.142 5.129 6.205 1.00 94.44 85 LEU A N 1
ATOM 709 C CA . LEU A 1 85 ? -9.825 4.702 7.412 1.00 94.44 85 LEU A CA 1
ATOM 710 C C . LEU A 1 85 ? -10.641 5.850 8.005 1.00 94.44 85 LEU A C 1
ATOM 712 O O . LEU A 1 85 ? -10.187 6.995 8.095 1.00 94.44 85 LEU A O 1
ATOM 716 N N . GLN A 1 86 ? -11.838 5.505 8.461 1.00 91.06 86 GLN A N 1
ATOM 717 C CA . GLN A 1 86 ? -12.628 6.285 9.403 1.00 91.06 86 GLN A CA 1
ATOM 718 C C . GLN A 1 86 ? -12.457 5.748 10.833 1.00 91.06 86 GLN A C 1
ATOM 720 O O . GLN A 1 86 ? -11.709 4.796 11.092 1.00 91.06 86 GLN A O 1
ATOM 725 N N . ALA A 1 87 ? -13.162 6.385 11.766 1.00 83.94 87 ALA A N 1
ATOM 726 C CA . ALA A 1 87 ? -13.230 6.014 13.164 1.00 83.94 87 ALA A CA 1
ATOM 727 C C . ALA A 1 87 ? -13.541 4.521 13.317 1.00 83.94 87 ALA A C 1
ATOM 729 O O . ALA A 1 87 ? -14.184 3.900 12.469 1.00 83.94 87 ALA A O 1
ATOM 730 N N . ALA A 1 88 ? -13.043 3.936 14.405 1.00 84.06 88 ALA A N 1
ATOM 731 C CA . ALA A 1 88 ? -13.164 2.504 14.667 1.00 84.06 88 ALA A CA 1
ATOM 732 C C . ALA A 1 88 ? -12.586 1.606 13.550 1.00 84.06 88 ALA A C 1
ATOM 734 O O . ALA A 1 88 ? -12.986 0.452 13.420 1.00 84.06 88 ALA A O 1
ATOM 735 N N . LYS A 1 89 ? -11.599 2.111 12.789 1.00 87.25 89 LYS A N 1
ATOM 736 C CA . LYS A 1 89 ? -10.861 1.355 11.760 1.00 87.25 89 LYS A CA 1
ATOM 737 C C . LYS A 1 89 ? -11.732 0.884 10.592 1.00 87.25 89 LYS A C 1
ATOM 739 O O . LYS A 1 89 ? -11.393 -0.086 9.915 1.00 87.25 89 LYS A O 1
ATOM 744 N N . GLN A 1 90 ? -12.844 1.566 10.342 1.00 91.25 90 GLN A N 1
ATOM 745 C CA . GLN A 1 90 ? -13.677 1.276 9.187 1.00 91.25 90 GLN A CA 1
ATOM 746 C C . GLN A 1 90 ? -12.950 1.698 7.907 1.00 91.25 90 GLN A C 1
ATOM 748 O O . GLN A 1 90 ? -12.616 2.870 7.743 1.00 91.25 90 GLN A O 1
ATOM 753 N N . ILE A 1 91 ? -12.729 0.756 6.989 1.00 94.06 91 ILE A N 1
ATOM 754 C CA . ILE A 1 91 ? -12.188 1.066 5.662 1.00 94.06 91 ILE A CA 1
ATOM 755 C C . ILE A 1 91 ? -13.267 1.734 4.821 1.00 94.06 91 ILE A C 1
ATOM 757 O O . ILE A 1 91 ? -14.344 1.176 4.621 1.00 94.06 91 ILE A O 1
ATOM 761 N N . ILE A 1 92 ? -12.940 2.915 4.308 1.00 93.25 92 ILE A N 1
ATOM 762 C CA . ILE A 1 92 ? -13.765 3.664 3.358 1.00 93.25 92 ILE A CA 1
ATOM 763 C C . ILE A 1 92 ? -13.345 3.360 1.932 1.00 93.25 92 ILE A C 1
ATOM 765 O O . ILE A 1 92 ? -14.196 3.159 1.069 1.00 93.25 92 ILE A O 1
ATOM 769 N N . ARG A 1 93 ? -12.036 3.252 1.698 1.00 93.81 93 ARG A N 1
ATOM 770 C CA . ARG A 1 93 ? -11.507 2.725 0.444 1.00 93.81 93 ARG A CA 1
ATOM 771 C C . ARG A 1 93 ? -10.191 2.005 0.666 1.00 93.81 93 ARG A C 1
ATOM 773 O O . ARG A 1 93 ? -9.427 2.347 1.567 1.00 93.81 93 ARG A O 1
ATOM 780 N N . ALA A 1 94 ? -9.927 1.037 -0.195 1.00 97.19 94 ALA A N 1
ATOM 781 C CA . ALA A 1 94 ? -8.636 0.392 -0.318 1.00 97.19 94 ALA A CA 1
ATOM 782 C C . ALA A 1 94 ? -8.330 0.262 -1.813 1.00 97.19 94 ALA A C 1
ATOM 784 O O . ALA A 1 94 ? -9.064 -0.403 -2.542 1.00 97.19 94 ALA A O 1
ATOM 785 N N . GLU A 1 95 ? -7.277 0.923 -2.276 1.00 97.25 95 GLU A N 1
ATOM 786 C CA . GLU A 1 95 ? -6.919 1.006 -3.690 1.00 97.25 95 GLU A CA 1
ATOM 787 C C . GLU A 1 95 ? -5.575 0.325 -3.947 1.00 97.25 95 GLU A C 1
ATOM 789 O O . GLU A 1 95 ? -4.606 0.529 -3.215 1.00 97.25 95 GLU A O 1
ATOM 794 N N . TYR A 1 96 ? -5.523 -0.464 -5.016 1.00 97.12 96 TYR A N 1
ATOM 795 C CA . TYR A 1 96 ? -4.318 -1.068 -5.570 1.00 97.12 96 TYR A CA 1
ATOM 796 C C . TYR A 1 96 ? -3.942 -0.337 -6.858 1.00 97.12 9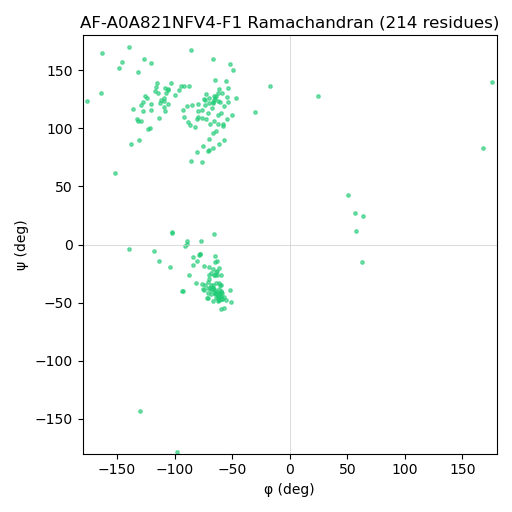6 TYR A C 1
ATOM 798 O O . TYR A 1 96 ? -4.728 -0.298 -7.807 1.00 97.12 96 TYR A O 1
ATOM 806 N N . ILE A 1 97 ? -2.743 0.241 -6.900 1.00 96.19 97 ILE A N 1
ATOM 807 C CA . ILE A 1 97 ? -2.292 1.092 -7.999 1.00 96.19 97 ILE A CA 1
ATOM 808 C C . ILE A 1 97 ? -1.021 0.506 -8.612 1.00 96.19 97 ILE A C 1
ATOM 810 O O . ILE A 1 97 ? 0.082 0.692 -8.093 1.00 96.19 97 ILE A O 1
ATOM 814 N N . ASP A 1 98 ? -1.176 -0.180 -9.744 1.00 95.06 98 ASP A N 1
ATOM 815 C CA . ASP A 1 98 ? -0.060 -0.713 -10.528 1.00 95.06 98 ASP A CA 1
ATOM 816 C C . ASP A 1 98 ? 0.359 0.307 -11.611 1.00 95.06 98 ASP A C 1
ATOM 818 O O . ASP A 1 98 ? -0.431 0.604 -12.516 1.00 95.06 98 ASP A O 1
ATOM 822 N N . PRO A 1 99 ? 1.586 0.866 -11.550 1.00 94.00 99 PRO A N 1
ATOM 823 C CA . PRO A 1 99 ? 2.090 1.795 -12.557 1.00 94.00 99 PRO A CA 1
ATOM 824 C C . PRO A 1 99 ? 2.544 1.107 -13.853 1.00 94.00 99 PRO A C 1
ATOM 826 O O . PRO A 1 99 ? 3.088 1.776 -14.732 1.00 94.00 99 PRO A O 1
ATOM 829 N N . VAL A 1 100 ? 2.392 -0.210 -13.991 1.00 90.81 100 VAL A N 1
ATOM 830 C CA . VAL A 1 100 ? 2.803 -0.968 -15.172 1.00 90.81 100 VAL A CA 1
ATOM 831 C C . VAL A 1 100 ? 1.589 -1.380 -16.000 1.00 90.81 100 VAL A C 1
ATOM 833 O O . VAL A 1 100 ? 0.591 -1.886 -15.490 1.00 90.81 100 VAL A O 1
ATOM 836 N N . ASN A 1 101 ? 1.676 -1.183 -17.317 1.00 84.19 101 ASN A N 1
ATOM 837 C CA . ASN A 1 101 ? 0.655 -1.609 -18.277 1.00 84.19 101 ASN A CA 1
ATOM 838 C C . ASN A 1 101 ? 0.644 -3.137 -18.435 1.00 84.19 101 ASN A C 1
ATOM 840 O O . ASN A 1 101 ? 1.189 -3.700 -19.383 1.00 84.19 101 ASN A O 1
ATOM 844 N N . ARG A 1 102 ? 0.004 -3.810 -17.485 1.00 78.44 102 ARG A N 1
ATOM 845 C CA . ARG A 1 102 ? -0.321 -5.238 -17.515 1.00 78.44 102 ARG A CA 1
ATOM 846 C C . ARG A 1 102 ? -1.723 -5.459 -16.955 1.00 78.44 102 ARG A C 1
ATOM 848 O O . ARG A 1 102 ? -2.310 -4.537 -16.383 1.00 78.44 102 ARG A O 1
ATOM 855 N N . SER A 1 103 ? -2.257 -6.674 -17.105 1.00 66.69 103 SER A N 1
ATOM 856 C CA . SER A 1 103 ? -3.515 -7.067 -16.459 1.00 66.69 103 SER A CA 1
ATOM 857 C C . SER A 1 103 ? -3.443 -6.718 -14.972 1.00 66.69 103 SER A C 1
ATOM 859 O O . SER A 1 103 ? -2.631 -7.281 -14.237 1.00 66.69 103 SER A O 1
ATOM 861 N N . SER A 1 104 ? -4.238 -5.735 -14.557 1.00 69.44 104 SER A N 1
ATOM 862 C CA . SER A 1 104 ? -4.144 -5.118 -13.235 1.00 69.44 104 SER A CA 1
ATOM 863 C C . SER A 1 104 ? -4.960 -5.939 -12.236 1.00 69.44 104 SER A C 1
ATOM 865 O O . SER A 1 104 ? -6.065 -5.565 -11.845 1.00 69.44 104 SER A O 1
ATOM 867 N N . PHE A 1 105 ? -4.434 -7.119 -11.907 1.00 86.38 105 PHE A N 1
ATOM 868 C CA . PHE A 1 105 ? -5.006 -8.033 -10.926 1.00 86.38 105 PHE A CA 1
ATOM 869 C C . PHE A 1 105 ? -4.336 -7.824 -9.569 1.00 86.38 105 PHE A C 1
ATOM 871 O O . PHE A 1 105 ? -3.109 -7.784 -9.482 1.00 86.38 105 PHE A O 1
ATOM 878 N N . VAL A 1 106 ? -5.142 -7.724 -8.513 1.00 92.00 106 VAL A N 1
ATOM 879 C CA . VAL A 1 106 ? -4.645 -7.671 -7.137 1.00 92.00 106 VAL A CA 1
ATOM 880 C C . VAL A 1 106 ? -4.157 -9.065 -6.739 1.00 92.00 106 VAL A C 1
ATOM 882 O O . VAL A 1 106 ? -4.970 -9.985 -6.716 1.00 92.00 106 VAL A O 1
ATOM 885 N N . PRO A 1 107 ? -2.879 -9.254 -6.373 1.00 92.19 107 PRO A N 1
ATOM 886 C CA . PRO A 1 107 ? -2.394 -10.563 -5.949 1.00 92.19 107 PRO A CA 1
ATOM 887 C C . PRO A 1 107 ? -3.166 -11.111 -4.736 1.00 92.19 107 PRO A C 1
ATOM 889 O O . PRO A 1 107 ? -3.269 -10.443 -3.705 1.00 92.19 107 PRO A O 1
ATOM 892 N N . ASP A 1 108 ? -3.628 -12.365 -4.809 1.00 93.00 108 ASP A N 1
ATOM 893 C CA . ASP A 1 108 ? -4.384 -13.031 -3.732 1.00 93.00 108 ASP A CA 1
ATOM 894 C C . ASP A 1 108 ? -3.677 -12.967 -2.379 1.00 93.00 108 ASP A C 1
ATOM 896 O O . ASP A 1 108 ? -4.305 -12.803 -1.334 1.00 93.00 108 ASP A O 1
ATOM 900 N N . ARG A 1 109 ? -2.350 -13.121 -2.381 1.00 92.44 109 ARG A N 1
ATOM 901 C CA . ARG A 1 109 ? -1.541 -13.085 -1.162 1.00 92.44 109 ARG A CA 1
ATOM 902 C C . ARG A 1 109 ? -1.624 -11.726 -0.471 1.00 92.44 109 ARG A C 1
ATOM 904 O O . ARG A 1 109 ? -1.731 -11.671 0.753 1.00 92.44 109 ARG A O 1
ATOM 911 N N . LEU A 1 110 ? -1.586 -10.650 -1.249 1.00 94.25 110 LEU A N 1
ATOM 912 C CA . LEU A 1 110 ? -1.690 -9.283 -0.759 1.00 94.25 110 LEU A CA 1
ATOM 913 C C . LEU A 1 110 ? -3.096 -9.055 -0.178 1.00 94.25 110 LEU A C 1
ATOM 915 O O . LEU A 1 110 ? -3.225 -8.651 0.978 1.00 94.25 110 LEU A O 1
ATOM 919 N N . GLN A 1 111 ? -4.145 -9.441 -0.914 1.00 96.00 111 GLN A N 1
ATOM 920 C CA . GLN A 1 111 ? -5.533 -9.358 -0.444 1.00 96.00 111 GLN A CA 1
ATOM 921 C C . GLN A 1 111 ? -5.775 -10.180 0.839 1.00 96.00 111 GLN A C 1
ATOM 923 O O . GLN A 1 111 ? -6.459 -9.717 1.752 1.00 96.00 111 GLN A O 1
ATOM 928 N N . LYS A 1 112 ? -5.189 -11.378 0.954 1.00 95.56 112 LYS A N 1
ATOM 929 C CA . LYS A 1 112 ? -5.282 -12.223 2.158 1.00 95.56 112 LYS A CA 1
ATOM 930 C C . LYS A 1 112 ? -4.609 -11.589 3.372 1.00 95.56 112 LYS A C 1
ATOM 932 O O . LYS A 1 112 ? -5.172 -11.645 4.459 1.00 95.56 112 LYS A O 1
ATOM 937 N N . GLN A 1 113 ? -3.427 -10.993 3.208 1.00 96.38 113 GLN A N 1
ATOM 938 C CA . GLN A 1 113 ? -2.741 -10.302 4.306 1.00 96.38 113 GLN A CA 1
ATOM 939 C C . GLN A 1 113 ? -3.552 -9.101 4.804 1.00 96.38 113 GLN A C 1
ATOM 941 O O . GLN A 1 113 ? -3.714 -8.935 6.010 1.00 96.38 113 GLN A O 1
ATOM 946 N N . LEU A 1 114 ? -4.131 -8.319 3.888 1.00 96.25 114 LEU A N 1
ATOM 947 C CA . LEU A 1 114 ? -5.006 -7.207 4.251 1.00 96.25 114 LEU A CA 1
ATOM 948 C C . LEU A 1 114 ? -6.245 -7.684 5.026 1.00 96.25 114 LEU A C 1
ATOM 950 O O . LEU A 1 114 ? -6.569 -7.124 6.072 1.00 96.25 114 LEU A O 1
ATOM 954 N N . ALA A 1 115 ? -6.896 -8.752 4.553 1.00 96.06 115 ALA A N 1
ATOM 955 C CA . ALA A 1 115 ? -8.106 -9.303 5.164 1.00 96.06 115 ALA A CA 1
ATOM 956 C C . ALA A 1 115 ? -7.890 -9.843 6.591 1.00 96.06 115 ALA A C 1
ATOM 958 O O . ALA A 1 115 ? -8.832 -9.904 7.376 1.00 96.06 115 ALA A O 1
ATOM 959 N N . LYS A 1 116 ? -6.661 -10.208 6.970 1.00 96.06 116 LYS A N 1
ATOM 960 C CA . LYS A 1 116 ? -6.364 -10.602 8.357 1.00 96.06 116 LYS A CA 1
ATOM 961 C C . LYS A 1 116 ? -6.412 -9.429 9.336 1.00 96.06 116 LYS A C 1
ATOM 963 O O . LYS A 1 116 ? -6.723 -9.634 10.504 1.00 96.06 116 LYS A O 1
ATOM 968 N N . VAL A 1 117 ? -6.107 -8.218 8.871 1.00 95.50 117 VAL A N 1
ATOM 969 C CA . VAL A 1 117 ? -6.131 -7.001 9.700 1.00 95.50 117 VAL A CA 1
ATOM 970 C C . VAL A 1 117 ? -7.481 -6.300 9.597 1.00 95.50 117 VAL A C 1
ATOM 972 O O . VAL A 1 117 ? -8.029 -5.845 10.599 1.00 95.50 117 VAL A O 1
ATOM 975 N N . TYR A 1 118 ? -8.041 -6.264 8.390 1.00 95.00 118 TYR A N 1
ATOM 976 C CA . TYR A 1 118 ? -9.319 -5.639 8.088 1.00 95.00 118 TYR A CA 1
ATOM 977 C C . TYR A 1 118 ? -10.191 -6.615 7.274 1.00 95.00 118 TYR A C 1
ATOM 979 O O . TYR A 1 118 ? -10.144 -6.605 6.044 1.00 95.00 118 TYR A O 1
ATOM 987 N N . PRO A 1 119 ? -11.002 -7.467 7.927 1.00 93.31 119 PRO A N 1
ATOM 988 C CA . PRO A 1 119 ? -11.715 -8.568 7.263 1.00 93.31 119 PRO A CA 1
ATOM 989 C C . PRO A 1 119 ? -12.685 -8.171 6.148 1.00 93.31 119 PRO A C 1
ATOM 991 O O . PRO A 1 119 ? -12.930 -8.960 5.241 1.00 93.31 119 PRO A O 1
ATOM 994 N N . SER A 1 120 ? -13.230 -6.955 6.192 1.00 90.94 120 SER A N 1
ATOM 995 C CA . SER A 1 120 ? -14.133 -6.431 5.161 1.00 90.94 120 SER A CA 1
ATOM 996 C C . SER A 1 120 ? -13.411 -5.700 4.024 1.00 90.94 120 SER A C 1
ATOM 998 O O . SER A 1 120 ? -14.068 -5.166 3.133 1.00 90.94 120 SER A O 1
ATOM 1000 N N . ALA A 1 121 ? -12.080 -5.610 4.063 1.00 93.69 121 ALA A N 1
ATOM 1001 C CA . ALA A 1 121 ? -11.307 -4.880 3.070 1.00 93.69 121 ALA A CA 1
ATOM 1002 C C . ALA A 1 121 ? -11.267 -5.625 1.740 1.00 93.69 121 ALA A C 1
ATOM 1004 O O . ALA A 1 121 ? -10.855 -6.783 1.683 1.00 93.69 121 ALA A O 1
ATOM 1005 N N . VAL A 1 122 ? -11.578 -4.925 0.655 1.00 95.81 122 VAL A N 1
ATOM 1006 C CA . VAL A 1 122 ? -11.353 -5.413 -0.705 1.00 95.81 122 VAL A CA 1
ATOM 1007 C C . VAL A 1 122 ? -10.574 -4.352 -1.454 1.00 95.81 122 VAL A C 1
ATOM 1009 O O . VAL A 1 122 ? -11.013 -3.206 -1.536 1.00 95.81 122 VAL A O 1
ATOM 1012 N N . LEU A 1 123 ? -9.414 -4.729 -1.983 1.00 96.75 123 LEU A N 1
ATOM 1013 C CA . LEU A 1 123 ? -8.614 -3.839 -2.805 1.00 96.75 123 LEU A CA 1
ATOM 1014 C C . LEU A 1 123 ? -9.248 -3.687 -4.175 1.00 96.75 123 LEU A C 1
ATOM 1016 O O . LEU A 1 123 ? -9.484 -4.661 -4.890 1.00 96.75 123 LEU A O 1
ATOM 1020 N N . GLN A 1 124 ? -9.485 -2.439 -4.542 1.00 95.69 124 GLN A N 1
ATOM 1021 C CA . GLN A 1 124 ? -9.976 -2.066 -5.852 1.00 95.69 124 GLN A CA 1
ATOM 1022 C C . GLN A 1 124 ? -8.806 -1.586 -6.699 1.00 95.69 124 GLN A C 1
ATOM 1024 O O . GLN A 1 124 ? -8.041 -0.717 -6.283 1.00 95.69 124 GLN A O 1
ATOM 1029 N N . THR A 1 125 ? -8.657 -2.142 -7.896 1.00 94.81 125 THR A N 1
ATOM 1030 C CA . THR A 1 125 ? -7.674 -1.629 -8.849 1.00 94.81 125 THR A CA 1
ATOM 1031 C C . THR A 1 125 ? -8.027 -0.192 -9.222 1.00 94.81 125 THR A C 1
ATOM 1033 O O . THR A 1 125 ? -9.160 0.099 -9.608 1.00 94.81 125 THR A O 1
ATOM 1036 N N . LYS A 1 126 ? -7.041 0.700 -9.147 1.00 93.94 126 LYS A N 1
ATOM 1037 C CA . LYS A 1 126 ? -7.160 2.098 -9.545 1.00 93.94 126 LYS A CA 1
ATOM 1038 C C . LYS A 1 126 ? -6.152 2.407 -10.643 1.00 93.94 126 LYS A C 1
ATOM 1040 O O . LYS A 1 126 ? -4.942 2.299 -10.449 1.00 93.94 126 LYS A O 1
ATOM 1045 N N . ASP A 1 127 ? -6.665 2.838 -11.788 1.00 91.56 127 ASP A N 1
ATOM 1046 C CA . ASP A 1 127 ? -5.839 3.244 -12.919 1.00 91.56 127 ASP A CA 1
ATOM 1047 C C . ASP A 1 127 ? -5.411 4.707 -12.777 1.00 91.56 127 ASP A C 1
ATOM 1049 O O . ASP A 1 127 ? -6.241 5.614 -12.718 1.00 91.56 127 ASP A O 1
ATOM 1053 N N . LEU A 1 128 ? -4.096 4.922 -12.727 1.00 93.31 128 LEU A N 1
ATOM 1054 C CA . LEU A 1 128 ? -3.452 6.237 -12.752 1.00 93.31 128 LEU A CA 1
ATOM 1055 C C . LEU A 1 128 ? -2.347 6.235 -13.821 1.00 93.31 128 LEU A C 1
ATOM 1057 O O . LEU A 1 128 ? -2.519 5.645 -14.887 1.00 93.31 128 LEU A O 1
ATOM 1061 N N . LEU A 1 129 ? -1.216 6.905 -13.582 1.00 92.69 129 LEU A N 1
ATOM 1062 C CA . LEU A 1 129 ? -0.124 6.945 -14.549 1.00 92.69 129 LEU A CA 1
ATOM 1063 C C . LEU A 1 129 ? 0.465 5.543 -14.714 1.00 92.69 129 LEU A C 1
ATOM 1065 O O . LEU A 1 129 ? 0.915 4.939 -13.738 1.00 92.69 129 LEU A O 1
ATOM 1069 N N . LYS A 1 130 ? 0.498 5.058 -15.957 1.00 92.31 130 LYS A N 1
ATOM 1070 C CA . LYS A 1 130 ? 1.071 3.760 -16.312 1.00 92.31 130 LYS A CA 1
ATOM 1071 C C . LYS A 1 130 ? 2.209 3.883 -17.314 1.00 92.31 130 LYS A C 1
ATOM 1073 O O . LYS A 1 130 ? 2.285 4.839 -18.085 1.00 92.31 130 LYS A O 1
ATOM 1078 N N . HIS A 1 131 ? 3.084 2.886 -17.312 1.00 90.38 131 HIS A N 1
ATOM 1079 C CA . HIS A 1 131 ? 4.203 2.765 -18.231 1.00 90.38 131 HIS A CA 1
ATOM 1080 C C . HIS A 1 131 ? 4.478 1.294 -18.572 1.00 90.38 131 HIS A C 1
ATOM 1082 O O . HIS A 1 131 ? 4.121 0.392 -17.822 1.0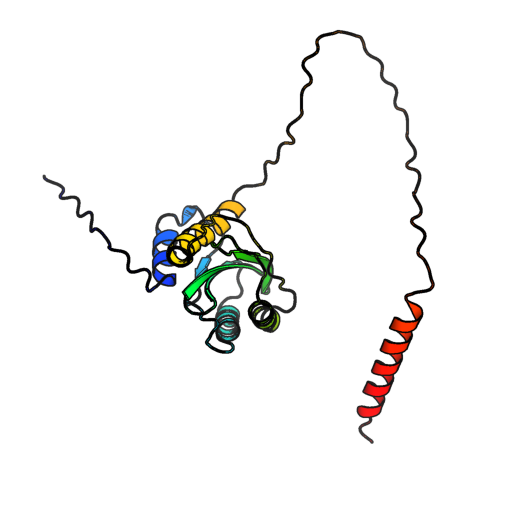0 90.38 131 HIS A O 1
ATOM 1088 N N . ASN A 1 132 ? 5.121 1.025 -19.707 1.00 86.81 132 ASN A N 1
ATOM 1089 C CA . ASN A 1 132 ? 5.413 -0.355 -20.132 1.00 86.81 132 ASN A CA 1
ATOM 1090 C C . ASN A 1 132 ? 6.700 -0.918 -19.501 1.00 86.81 132 ASN A C 1
ATOM 1092 O O . ASN A 1 132 ? 6.978 -2.107 -19.602 1.00 86.81 132 ASN A O 1
ATOM 1096 N N . ASP A 1 133 ? 7.489 -0.060 -18.858 1.00 83.00 133 ASP A N 1
ATOM 1097 C CA . ASP A 1 133 ? 8.796 -0.396 -18.296 1.00 83.00 133 ASP A CA 1
ATOM 1098 C C . ASP A 1 133 ? 8.756 -0.417 -16.763 1.00 83.00 133 ASP A C 1
ATOM 1100 O O . ASP A 1 133 ? 8.514 0.610 -16.118 1.00 83.00 133 ASP A O 1
ATOM 1104 N N . ARG A 1 134 ? 9.041 -1.595 -16.194 1.00 82.88 134 ARG A N 1
ATOM 1105 C CA . ARG A 1 134 ? 9.097 -1.844 -14.748 1.00 82.88 134 ARG A CA 1
ATOM 1106 C C . ARG A 1 134 ? 10.193 -1.042 -14.045 1.00 82.88 134 ARG A C 1
ATOM 1108 O O . ARG A 1 134 ? 10.021 -0.738 -12.865 1.00 82.88 134 ARG A O 1
ATOM 1115 N N . THR A 1 135 ? 11.268 -0.647 -14.731 1.00 83.44 135 THR A N 1
ATOM 1116 C CA . THR A 1 135 ? 12.375 0.110 -14.112 1.00 83.44 135 THR A CA 1
ATOM 1117 C C . THR A 1 135 ? 11.934 1.489 -13.607 1.00 83.44 135 THR A C 1
ATOM 1119 O O . THR A 1 135 ? 12.493 2.020 -12.650 1.00 83.44 135 THR A O 1
ATOM 1122 N N . HIS A 1 136 ? 10.857 2.035 -14.178 1.00 86.44 136 HIS A N 1
ATOM 1123 C CA . HIS A 1 136 ? 10.271 3.315 -13.788 1.00 86.44 136 HIS A CA 1
ATOM 1124 C C . HIS A 1 136 ? 9.179 3.197 -12.710 1.00 86.44 136 HIS A C 1
ATOM 1126 O O . HIS A 1 136 ? 8.629 4.214 -12.274 1.00 86.44 136 HIS A O 1
ATOM 1132 N N . SER A 1 137 ? 8.862 1.976 -12.262 1.00 91.50 137 SER A N 1
ATOM 1133 C CA . SER A 1 137 ? 7.740 1.713 -11.353 1.00 91.50 137 SER A CA 1
ATOM 1134 C C . SER A 1 137 ? 7.863 2.439 -10.012 1.00 91.50 137 SER A C 1
ATOM 1136 O O . SER A 1 137 ? 6.860 2.938 -9.512 1.00 91.50 137 SER A O 1
ATOM 1138 N N . ALA A 1 138 ? 9.075 2.602 -9.473 1.00 91.75 138 ALA A N 1
ATOM 1139 C CA . ALA A 1 138 ? 9.319 3.333 -8.226 1.00 91.75 138 ALA A CA 1
ATOM 1140 C C . ALA A 1 138 ? 8.858 4.799 -8.310 1.00 91.75 138 ALA A C 1
ATOM 1142 O O . ALA A 1 138 ? 8.013 5.258 -7.541 1.00 91.75 138 ALA A O 1
ATOM 1143 N N . LYS A 1 139 ? 9.369 5.528 -9.309 1.00 92.31 139 LYS A N 1
ATOM 1144 C CA . LYS A 1 139 ? 9.034 6.940 -9.544 1.00 92.31 139 LYS A CA 1
ATOM 1145 C C . LYS A 1 139 ? 7.542 7.135 -9.801 1.00 92.31 139 LYS A C 1
ATOM 1147 O O . LYS A 1 139 ? 6.955 8.110 -9.336 1.00 92.31 139 LYS A O 1
ATOM 1152 N N . LEU A 1 140 ? 6.936 6.230 -10.566 1.00 94.44 140 LEU A N 1
ATOM 1153 C CA . LEU A 1 140 ? 5.510 6.294 -10.874 1.00 94.44 140 LEU A CA 1
ATOM 1154 C C . LEU A 1 140 ? 4.646 5.957 -9.660 1.00 94.44 140 LEU A C 1
ATOM 1156 O O . LEU A 1 140 ? 3.644 6.628 -9.455 1.00 94.44 140 LEU A O 1
ATOM 1160 N N . THR A 1 141 ? 5.063 5.008 -8.821 1.00 95.50 141 THR A N 1
ATOM 1161 C CA . THR A 1 141 ? 4.386 4.682 -7.557 1.00 95.50 141 THR A CA 1
ATOM 1162 C C . THR A 1 141 ? 4.279 5.909 -6.658 1.00 95.50 141 THR A C 1
ATOM 1164 O O . THR A 1 141 ? 3.193 6.203 -6.170 1.00 95.50 141 THR A O 1
ATOM 1167 N N . ILE A 1 142 ? 5.362 6.685 -6.517 1.00 95.19 142 ILE A N 1
ATOM 1168 C CA . ILE A 1 142 ? 5.353 7.941 -5.748 1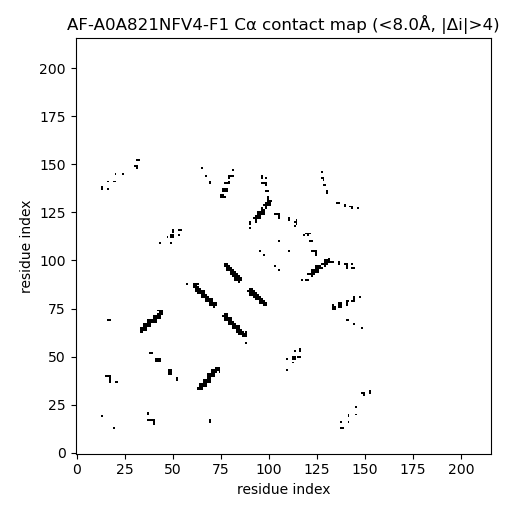.00 95.19 142 ILE A CA 1
ATOM 1169 C C . ILE A 1 142 ? 4.297 8.901 -6.303 1.00 95.19 142 ILE A C 1
ATOM 1171 O O . ILE A 1 142 ? 3.406 9.340 -5.580 1.00 95.19 142 ILE A O 1
ATOM 1175 N N . LYS A 1 143 ? 4.368 9.199 -7.606 1.00 94.81 143 LYS A N 1
ATOM 1176 C CA . LYS A 1 143 ? 3.434 10.126 -8.263 1.00 94.81 143 LYS A CA 1
ATOM 1177 C C . LYS A 1 143 ? 1.983 9.673 -8.140 1.00 94.81 143 LYS A C 1
ATOM 1179 O O . LYS A 1 143 ? 1.103 10.494 -7.908 1.00 94.81 143 LYS A O 1
ATOM 1184 N N . ASN A 1 144 ? 1.745 8.378 -8.301 1.00 96.06 144 ASN A N 1
ATOM 1185 C CA . ASN A 1 144 ? 0.415 7.799 -8.260 1.00 96.06 144 ASN A CA 1
ATOM 1186 C C . ASN A 1 144 ? -0.175 7.806 -6.850 1.00 96.06 144 ASN A C 1
ATOM 1188 O O . ASN A 1 144 ? -1.341 8.150 -6.707 1.00 96.06 144 ASN A O 1
ATOM 1192 N N . LEU A 1 145 ? 0.609 7.490 -5.816 1.00 96.06 145 LEU A N 1
ATOM 1193 C CA . LEU A 1 145 ? 0.145 7.576 -4.430 1.00 96.06 145 LEU A CA 1
ATOM 1194 C C . LEU A 1 145 ? -0.221 9.017 -4.054 1.00 96.06 145 LEU A C 1
ATOM 1196 O O . LEU A 1 145 ? -1.276 9.234 -3.469 1.00 96.06 145 LEU A O 1
ATOM 1200 N N . LEU A 1 146 ? 0.584 10.005 -4.459 1.00 94.62 146 LEU A N 1
ATOM 1201 C CA . LEU A 1 146 ? 0.256 11.422 -4.259 1.00 94.62 146 LEU A CA 1
ATOM 1202 C C . LEU A 1 146 ? -1.040 11.809 -4.992 1.00 94.62 146 LEU A C 1
ATOM 1204 O O . LEU A 1 146 ? -1.946 12.385 -4.394 1.00 94.62 146 LEU A O 1
ATOM 1208 N N . ALA A 1 147 ? -1.172 11.424 -6.265 1.00 93.69 147 ALA A N 1
ATOM 1209 C CA . ALA A 1 147 ? -2.369 11.703 -7.057 1.00 93.69 147 ALA A CA 1
ATOM 1210 C C . ALA A 1 147 ? -3.631 11.003 -6.516 1.00 93.69 147 ALA A C 1
ATOM 1212 O O . ALA A 1 147 ? -4.728 11.548 -6.626 1.00 93.69 147 ALA A O 1
ATOM 1213 N N . ALA A 1 148 ? -3.504 9.807 -5.934 1.00 93.69 148 ALA A N 1
ATOM 1214 C CA . ALA A 1 148 ? -4.620 9.069 -5.340 1.00 93.69 148 ALA A CA 1
ATOM 1215 C C . ALA A 1 148 ? -5.193 9.776 -4.101 1.00 93.69 148 ALA A C 1
ATOM 1217 O O . ALA A 1 148 ? -6.408 9.773 -3.887 1.00 93.69 148 ALA A O 1
ATOM 1218 N N . VAL A 1 149 ? -4.326 10.433 -3.325 1.00 92.50 149 VAL A N 1
ATOM 1219 C CA . VAL A 1 149 ? -4.737 11.289 -2.208 1.00 92.50 149 VAL A CA 1
ATOM 1220 C C . VAL A 1 149 ? -5.403 12.571 -2.715 1.00 92.50 149 VAL A C 1
ATOM 1222 O O . VAL A 1 149 ? -6.462 12.947 -2.219 1.00 92.50 149 VAL A O 1
ATOM 1225 N N . GLU A 1 150 ? -4.814 13.241 -3.712 1.00 87.50 150 GLU A N 1
ATOM 1226 C CA . GLU A 1 150 ? -5.336 14.514 -4.237 1.00 87.50 150 GLU A CA 1
ATOM 1227 C C . GLU A 1 150 ? -6.689 14.362 -4.955 1.00 87.50 150 GLU A C 1
ATOM 1229 O O . GLU A 1 150 ? -7.564 15.217 -4.812 1.00 87.50 150 GLU A O 1
ATOM 1234 N N . ASN A 1 151 ? -6.891 13.277 -5.710 1.00 74.19 151 ASN A N 1
ATOM 1235 C CA . ASN A 1 151 ? -8.124 13.046 -6.474 1.00 74.19 151 ASN A CA 1
ATOM 1236 C C . ASN A 1 151 ? -9.375 12.859 -5.600 1.00 74.19 151 ASN A C 1
ATOM 1238 O O . ASN A 1 151 ? -10.483 12.972 -6.112 1.00 74.19 151 ASN A O 1
ATOM 1242 N N . ASP A 1 152 ? -9.207 12.617 -4.303 1.00 64.31 152 ASP A N 1
ATOM 1243 C CA . ASP A 1 152 ? -10.300 12.481 -3.337 1.00 64.31 152 ASP A CA 1
ATOM 1244 C C . ASP A 1 152 ? -10.800 13.837 -2.801 1.00 64.31 152 ASP A C 1
ATOM 1246 O O . ASP A 1 152 ? -11.906 13.955 -2.284 1.00 64.31 152 ASP A O 1
ATOM 1250 N N . GLN A 1 153 ? -10.000 14.899 -2.963 1.00 55.09 153 GLN A N 1
ATOM 1251 C CA . GLN A 1 153 ? -10.351 16.261 -2.537 1.00 55.09 153 GLN A CA 1
ATOM 1252 C C . GLN A 1 153 ? -11.276 16.974 -3.534 1.00 55.09 153 GLN A C 1
ATOM 1254 O O . GLN A 1 153 ? -11.823 18.033 -3.225 1.00 55.09 153 GLN A O 1
ATOM 1259 N N . ARG A 1 154 ? -11.427 16.449 -4.757 1.00 44.28 154 ARG A N 1
ATOM 1260 C CA . ARG A 1 154 ? -12.310 17.040 -5.766 1.00 44.28 154 ARG A CA 1
ATOM 1261 C C . ARG A 1 154 ? -13.686 16.388 -5.649 1.00 44.28 154 ARG A C 1
ATOM 1263 O O . ARG A 1 154 ? -13.809 15.231 -6.046 1.00 44.28 154 ARG A O 1
ATOM 1270 N N . PRO A 1 155 ? -14.733 17.093 -5.174 1.00 38.69 155 PRO A N 1
ATOM 1271 C CA . PRO A 1 155 ? -16.086 16.601 -5.380 1.00 38.69 155 PRO A CA 1
ATOM 1272 C C . PRO A 1 155 ? -16.267 16.375 -6.883 1.00 38.69 155 PRO A C 1
ATOM 1274 O O . PRO A 1 155 ? -15.958 17.260 -7.685 1.00 38.69 155 PRO A O 1
ATOM 1277 N N . GLU A 1 156 ? -16.703 15.175 -7.267 1.00 42.97 156 GLU A N 1
ATOM 1278 C CA . GLU A 1 156 ? -17.034 14.845 -8.648 1.00 42.97 156 GLU A CA 1
ATOM 1279 C C . GLU A 1 156 ? -18.116 15.813 -9.157 1.00 42.97 156 GLU A C 1
ATOM 1281 O O . GLU A 1 156 ? -19.309 15.536 -9.091 1.00 42.97 156 GLU A O 1
ATOM 1286 N N . MET A 1 157 ? -17.728 16.948 -9.741 1.00 34.44 157 MET A N 1
ATOM 1287 C CA . MET A 1 157 ? -18.571 17.620 -10.724 1.00 34.44 157 MET A CA 1
ATOM 1288 C C . MET A 1 157 ? -18.465 16.834 -12.027 1.00 34.44 157 MET A C 1
ATOM 1290 O O . MET A 1 157 ? -17.873 17.278 -13.008 1.00 34.44 157 MET A O 1
ATOM 1294 N N . ARG A 1 158 ? -19.063 15.641 -12.048 1.00 36.53 158 ARG A N 1
ATOM 1295 C CA . ARG A 1 158 ? -19.529 15.069 -13.306 1.00 36.53 158 ARG A CA 1
ATOM 1296 C C . ARG A 1 158 ? -20.793 15.827 -13.681 1.00 36.53 158 ARG A C 1
ATOM 1298 O O . ARG A 1 158 ? -21.898 15.405 -13.355 1.00 36.53 158 ARG A O 1
ATOM 1305 N N . GLN A 1 159 ? -20.633 16.975 -14.335 1.00 35.06 159 GLN A N 1
ATOM 1306 C CA . GLN A 1 159 ? -21.744 17.490 -15.121 1.00 35.06 159 GLN A CA 1
ATOM 1307 C C . GLN A 1 159 ? -21.974 16.515 -16.280 1.00 35.06 159 GLN A C 1
ATOM 1309 O O . GLN A 1 159 ? -21.013 16.175 -16.979 1.00 35.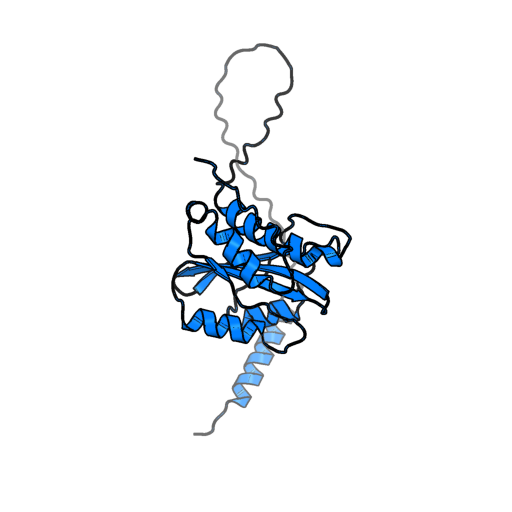06 159 GLN A O 1
ATOM 1314 N N . PRO A 1 160 ? -23.205 16.021 -16.488 1.00 38.47 160 PRO A N 1
ATOM 1315 C CA . PRO A 1 160 ? -23.510 15.295 -17.703 1.00 38.47 160 PRO A CA 1
ATOM 1316 C C . PRO A 1 160 ? -23.326 16.263 -18.872 1.00 38.47 160 PRO A C 1
ATOM 1318 O O . PRO A 1 160 ? -23.934 17.332 -18.906 1.00 38.47 160 PRO A O 1
ATOM 1321 N N . TYR A 1 161 ? -22.474 15.888 -19.826 1.00 33.19 161 TYR A N 1
ATOM 1322 C CA . TYR A 1 161 ? -22.459 16.515 -21.139 1.00 33.19 161 TYR A CA 1
ATOM 1323 C C . TYR A 1 161 ? -23.852 16.343 -21.747 1.00 33.19 161 TYR A C 1
ATOM 1325 O O . TYR A 1 161 ? -24.217 15.264 -22.214 1.00 33.19 161 TYR A O 1
ATOM 1333 N N . VAL A 1 162 ? -24.650 17.406 -21.699 1.00 37.69 162 VAL A N 1
ATOM 1334 C CA . VAL A 1 162 ? -25.862 17.517 -22.500 1.00 37.69 162 VAL A CA 1
ATOM 1335 C C . VAL A 1 162 ? -25.388 17.754 -23.928 1.00 37.69 162 VAL A C 1
ATOM 1337 O O . VAL A 1 162 ? -24.873 18.823 -24.250 1.00 37.69 162 VAL A O 1
ATOM 1340 N N . ASN A 1 163 ? -25.529 16.739 -24.778 1.00 38.31 163 ASN A N 1
ATOM 1341 C CA . ASN A 1 163 ? -25.501 16.935 -26.221 1.00 38.31 163 ASN A CA 1
ATOM 1342 C C . ASN A 1 163 ? -26.682 17.844 -26.568 1.00 38.31 163 ASN A C 1
ATOM 1344 O O . ASN A 1 163 ? -27.826 17.396 -26.545 1.00 38.31 163 ASN A O 1
ATOM 1348 N N . ILE A 1 164 ? -26.412 19.119 -26.839 1.00 36.84 164 ILE A N 1
ATOM 1349 C CA . ILE A 1 164 ? -27.379 20.021 -27.459 1.00 36.84 164 ILE A CA 1
ATOM 1350 C C . ILE A 1 164 ? -27.354 19.696 -28.957 1.00 36.84 164 ILE A C 1
ATOM 1352 O O . ILE A 1 164 ? -26.305 19.879 -29.580 1.00 36.84 164 ILE A O 1
ATOM 1356 N N . PRO A 1 165 ? -28.445 19.186 -29.553 1.00 40.00 165 PRO A N 1
ATOM 1357 C CA . PRO A 1 165 ? -28.565 19.144 -30.997 1.00 40.00 165 PRO A CA 1
ATOM 1358 C C . PRO A 1 165 ? -28.751 20.578 -31.491 1.00 40.00 165 PRO A C 1
ATOM 1360 O O . PRO A 1 165 ? -29.633 21.299 -31.023 1.00 40.00 165 PRO A O 1
ATOM 1363 N N . ASP A 1 166 ? -27.899 20.972 -32.426 1.00 38.91 166 ASP A N 1
ATOM 1364 C CA . ASP A 1 166 ? -28.069 22.169 -33.237 1.00 38.91 166 ASP A CA 1
ATOM 1365 C C . ASP A 1 166 ? -29.377 22.023 -34.034 1.00 38.91 166 ASP A C 1
ATOM 1367 O O . ASP A 1 166 ? -29.582 21.020 -34.722 1.00 38.91 166 ASP A O 1
ATOM 1371 N N . GLY A 1 167 ? -30.301 22.969 -33.880 1.00 34.53 167 GLY A N 1
ATOM 1372 C CA . GLY A 1 167 ? -31.633 22.855 -34.470 1.00 34.53 167 GLY A CA 1
ATOM 1373 C C . GLY A 1 167 ? -32.605 23.885 -33.925 1.00 34.53 167 GLY A C 1
ATOM 1374 O O . GLY A 1 167 ? -33.390 23.624 -33.017 1.00 34.53 167 GLY A O 1
ATOM 1375 N N . ASN A 1 168 ? -32.535 25.075 -34.504 1.00 38.38 168 ASN A N 1
ATOM 1376 C CA . ASN A 1 168 ? -33.634 26.023 -34.550 1.00 38.38 168 ASN A CA 1
ATOM 1377 C C . ASN A 1 168 ? -34.947 25.327 -34.962 1.00 38.38 168 ASN A C 1
ATOM 1379 O O . ASN A 1 168 ? -35.013 24.703 -36.009 1.00 38.38 168 ASN A O 1
ATOM 1383 N N . GLU A 1 169 ? -36.005 25.463 -34.166 1.00 36.50 169 GLU A N 1
ATOM 1384 C CA . GLU A 1 169 ? -37.285 26.033 -34.606 1.00 36.50 169 GLU A CA 1
ATOM 1385 C C . GLU A 1 169 ? -38.346 25.957 -33.498 1.00 36.50 169 GLU A C 1
ATOM 1387 O O . GLU A 1 169 ? -38.465 25.024 -32.711 1.00 36.50 169 GLU A O 1
ATOM 1392 N N . THR A 1 170 ? -39.085 27.054 -33.435 1.00 37.19 170 THR A N 1
ATOM 1393 C CA . THR A 1 170 ? -40.183 27.428 -32.548 1.00 37.19 170 THR A CA 1
ATOM 1394 C C . THR A 1 170 ? -41.353 26.442 -32.511 1.00 37.19 170 THR A C 1
ATOM 1396 O O . THR A 1 170 ? -41.823 26.050 -33.575 1.00 37.19 170 THR A O 1
ATOM 1399 N N . SER A 1 171 ? -41.946 26.207 -31.327 1.00 32.84 171 SER A N 1
ATOM 1400 C CA . SER A 1 171 ? -43.412 26.281 -31.111 1.00 32.84 171 SER A CA 1
ATOM 1401 C C . SER A 1 171 ? -43.853 26.072 -29.647 1.00 32.84 171 SER A C 1
ATOM 1403 O O . SER A 1 171 ? -43.552 25.069 -29.015 1.00 32.84 171 SER A O 1
ATOM 1405 N N . THR A 1 172 ? -44.571 27.084 -29.150 1.00 31.28 172 THR A N 1
ATOM 1406 C CA . THR A 1 172 ? -45.717 27.119 -28.210 1.00 31.28 172 THR A CA 1
ATOM 1407 C C . THR A 1 172 ? -45.994 25.995 -27.189 1.00 31.28 172 THR A C 1
ATOM 1409 O O . THR A 1 172 ? -46.219 24.842 -27.533 1.00 31.28 172 THR A O 1
ATOM 1412 N N . TYR A 1 173 ? -46.149 26.447 -25.934 1.00 33.22 173 TYR A N 1
ATOM 1413 C CA . TYR A 1 173 ? -46.820 25.871 -24.754 1.00 33.22 173 TYR A CA 1
ATOM 1414 C C . TYR A 1 173 ? -47.826 24.719 -24.956 1.00 33.22 173 TYR A C 1
ATOM 1416 O O . TYR A 1 173 ? -48.786 24.859 -25.707 1.00 33.22 173 TYR A O 1
ATOM 1424 N N . SER A 1 174 ? -47.742 23.699 -24.090 1.00 30.91 174 SER A N 1
ATOM 1425 C CA . SER A 1 174 ? -48.907 23.143 -23.378 1.00 30.91 174 SER A CA 1
ATOM 1426 C C . SER A 1 174 ? -48.462 22.273 -22.198 1.00 30.91 174 SER A C 1
ATOM 1428 O O . SER A 1 174 ? -47.608 21.399 -22.338 1.00 30.91 174 SER A O 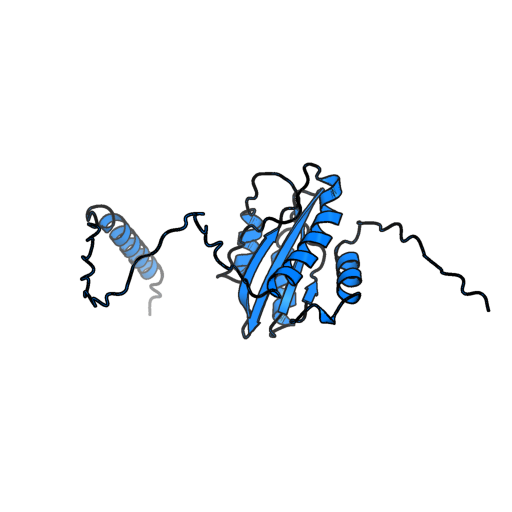1
ATOM 1430 N N . ALA A 1 175 ? -49.047 22.526 -21.029 1.00 38.81 175 ALA A N 1
ATOM 1431 C CA . ALA A 1 175 ? -48.950 21.662 -19.867 1.00 38.81 175 ALA A CA 1
ATOM 1432 C C . ALA A 1 175 ? -49.922 20.484 -20.025 1.00 38.81 175 ALA A C 1
ATOM 1434 O O . ALA A 1 175 ? -51.131 20.687 -20.066 1.00 38.81 175 ALA A O 1
ATOM 1435 N N . GLU A 1 176 ? -49.405 19.257 -20.017 1.00 29.20 176 GLU A N 1
ATOM 1436 C CA . GLU A 1 176 ? -50.192 18.074 -19.669 1.00 29.20 176 GLU A CA 1
ATOM 1437 C C . GLU A 1 176 ? -49.415 17.234 -18.655 1.00 29.20 176 GLU A C 1
ATOM 1439 O O . GLU A 1 176 ? -48.448 16.542 -18.974 1.00 29.20 176 GLU A O 1
ATOM 1444 N N . SER A 1 177 ? -49.863 17.283 -17.402 1.00 43.06 177 SER A N 1
ATOM 1445 C CA . SER A 1 177 ? -49.541 16.271 -16.405 1.00 43.06 177 SER A CA 1
ATOM 1446 C C . SER A 1 177 ? -50.179 14.951 -16.835 1.00 43.06 177 SER A C 1
ATOM 1448 O O . SER A 1 177 ? -51.390 14.774 -16.719 1.00 43.06 177 SER A O 1
ATOM 1450 N N . LYS A 1 178 ? -49.368 14.006 -17.314 1.00 32.44 178 LYS A N 1
ATOM 1451 C CA . LYS A 1 178 ? -49.769 12.605 -17.470 1.00 32.44 178 LYS A CA 1
ATOM 1452 C C . LYS A 1 178 ? -48.968 11.744 -16.505 1.00 32.44 178 LYS A C 1
ATOM 1454 O O . LYS A 1 178 ? -47.768 11.545 -16.652 1.00 32.44 178 LYS A O 1
ATOM 1459 N N . SER A 1 179 ? -49.688 11.272 -15.493 1.00 40.34 179 SER A N 1
ATOM 1460 C CA . SER A 1 179 ? -49.306 1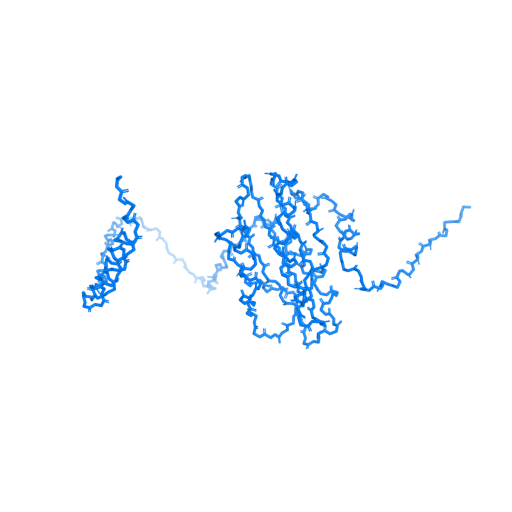0.169 -14.621 1.00 40.34 179 SER A CA 1
ATOM 1461 C C . SER A 1 179 ? -48.961 8.948 -15.479 1.00 40.34 179 SER A C 1
ATOM 1463 O O . SER A 1 179 ? -49.790 8.511 -16.278 1.00 40.34 179 SER A O 1
ATOM 1465 N N . LEU A 1 180 ? -47.746 8.415 -15.334 1.00 29.61 180 LEU A N 1
ATOM 1466 C CA . LEU A 1 180 ? -47.312 7.179 -15.982 1.00 29.61 180 LEU A CA 1
ATOM 1467 C C . LEU A 1 180 ? -46.839 6.184 -14.920 1.00 29.61 180 LEU A C 1
ATOM 1469 O O . LEU A 1 180 ? -45.746 6.249 -14.367 1.00 29.61 180 LEU A O 1
ATOM 1473 N N . HIS A 1 181 ? -47.783 5.294 -14.641 1.00 30.77 181 HIS A N 1
ATOM 1474 C CA . HIS A 1 181 ? -47.672 3.938 -14.135 1.00 30.77 181 HIS A CA 1
ATOM 1475 C C . HIS A 1 181 ? -46.369 3.235 -14.565 1.00 30.77 181 HIS A C 1
ATOM 1477 O O . HIS A 1 181 ? -46.183 2.933 -15.743 1.00 30.77 181 HIS A O 1
ATOM 1483 N N . TRP A 1 182 ? -45.490 2.931 -13.606 1.00 27.88 182 TRP A N 1
ATOM 1484 C CA . TRP A 1 182 ? -44.378 2.008 -13.832 1.00 27.88 182 TRP A CA 1
ATOM 1485 C C . TRP A 1 182 ? -44.893 0.572 -13.737 1.00 27.88 182 TRP A C 1
ATOM 1487 O O . TRP A 1 182 ? -45.252 0.098 -12.659 1.00 27.88 182 TRP A O 1
ATOM 1497 N N . GLN A 1 183 ? -44.936 -0.106 -14.883 1.00 29.00 183 GLN A N 1
ATOM 1498 C CA . GLN A 1 183 ? -45.111 -1.550 -14.954 1.00 29.00 183 GLN A CA 1
ATOM 1499 C C . GLN A 1 183 ? -43.895 -2.234 -14.321 1.00 29.00 183 GLN A C 1
ATOM 1501 O O . GLN A 1 183 ? -42.751 -1.977 -14.695 1.00 29.00 183 GLN A O 1
ATOM 1506 N N . GLN A 1 184 ? -44.164 -3.107 -13.353 1.00 29.52 184 GLN A N 1
ATOM 1507 C CA . GLN A 1 184 ? -43.198 -4.047 -12.803 1.00 29.52 184 GLN A CA 1
ATOM 1508 C C . GLN A 1 184 ? -42.847 -5.076 -13.882 1.00 29.52 184 GLN A C 1
ATOM 1510 O O . GLN A 1 184 ? -43.706 -5.834 -14.326 1.00 29.52 184 GLN A O 1
ATOM 1515 N N . SER A 1 185 ? -41.584 -5.121 -14.296 1.00 33.19 185 SER A N 1
ATOM 1516 C CA . SER A 1 185 ? -41.035 -6.287 -14.981 1.00 33.19 185 SER A CA 1
ATOM 1517 C C . SER A 1 185 ? -40.637 -7.316 -13.923 1.00 33.19 185 SER A C 1
ATOM 1519 O O . SER A 1 185 ? -39.605 -7.176 -13.262 1.00 33.19 185 SER A O 1
ATOM 1521 N N . GLU A 1 186 ? -41.483 -8.326 -13.738 1.00 33.84 186 GLU A N 1
ATOM 1522 C CA . GLU A 1 186 ? -41.179 -9.529 -12.968 1.00 33.84 186 GLU A CA 1
ATOM 1523 C C . GLU A 1 186 ? -40.021 -10.275 -13.640 1.00 33.84 186 GLU A C 1
ATOM 1525 O O . GLU A 1 186 ? -40.161 -10.811 -14.739 1.00 33.84 186 GLU A O 1
ATOM 1530 N N . ASN A 1 187 ? -38.860 -10.309 -12.986 1.00 31.69 187 ASN A N 1
ATOM 1531 C CA . ASN A 1 187 ? -37.783 -11.207 -13.378 1.00 31.69 187 ASN A CA 1
ATOM 1532 C C . ASN A 1 187 ? -38.034 -12.547 -12.675 1.00 31.69 187 ASN A C 1
ATOM 1534 O O . ASN A 1 187 ? -37.852 -12.679 -11.463 1.00 31.69 187 ASN A O 1
ATOM 1538 N N . THR A 1 188 ? -38.534 -13.521 -13.428 1.00 33.62 188 THR A N 1
ATOM 1539 C CA . THR A 1 188 ? -38.834 -14.876 -12.961 1.00 33.62 188 THR A CA 1
ATOM 1540 C C . THR A 1 188 ? -37.577 -15.555 -12.418 1.00 33.62 188 THR A C 1
ATOM 1542 O O . THR A 1 188 ? -36.646 -15.863 -13.162 1.00 33.62 188 THR A O 1
ATOM 1545 N N . ILE A 1 189 ? -37.567 -15.810 -11.109 1.00 37.97 189 ILE A N 1
ATOM 1546 C CA . ILE A 1 189 ? -36.586 -16.652 -10.420 1.00 37.97 189 ILE A CA 1
ATOM 1547 C C . ILE A 1 189 ? -36.856 -18.108 -10.820 1.00 37.97 189 ILE A C 1
ATOM 1549 O O . ILE A 1 189 ? -37.888 -18.673 -10.460 1.00 37.97 189 ILE A O 1
ATOM 1553 N N . SER A 1 190 ? -35.923 -18.717 -11.553 1.00 37.28 190 SER A N 1
ATOM 1554 C CA . SER A 1 190 ? -35.885 -20.170 -11.750 1.00 37.28 190 SER A CA 1
ATOM 1555 C C . SER A 1 190 ? -35.575 -20.851 -10.410 1.00 37.28 190 SER A C 1
ATOM 1557 O O . SER A 1 190 ? -34.573 -20.532 -9.767 1.00 37.28 190 SER A O 1
ATOM 1559 N N . LYS A 1 191 ? -36.468 -21.741 -9.963 1.00 48.53 191 LYS A N 1
ATOM 1560 C CA . LYS A 1 191 ? -36.490 -22.330 -8.612 1.00 48.53 191 LYS A CA 1
ATOM 1561 C C . LYS A 1 191 ? -35.682 -23.621 -8.429 1.00 48.53 191 LYS A C 1
ATOM 1563 O O . LYS A 1 191 ? -35.634 -24.110 -7.312 1.00 48.53 191 LYS A O 1
ATOM 1568 N N . ASP A 1 192 ? -34.963 -24.122 -9.428 1.00 50.94 192 ASP A N 1
ATOM 1569 C CA . ASP A 1 192 ? -34.396 -25.484 -9.334 1.00 50.94 192 ASP A CA 1
ATOM 1570 C C . ASP A 1 192 ? -32.889 -25.563 -9.004 1.00 50.94 192 ASP A C 1
ATOM 1572 O O . ASP A 1 192 ? -32.285 -26.632 -9.074 1.00 50.94 192 ASP A O 1
ATOM 1576 N N . GLY A 1 193 ? -32.249 -24.451 -8.617 1.00 43.56 193 GLY A N 1
ATOM 1577 C CA . GLY A 1 193 ? -30.789 -24.398 -8.401 1.00 43.56 193 GLY A CA 1
ATOM 1578 C C . GLY A 1 193 ? -30.296 -24.177 -6.965 1.00 43.56 193 GLY A C 1
ATOM 1579 O O . GLY A 1 193 ? -29.105 -24.359 -6.708 1.00 43.56 193 GLY A O 1
ATOM 1580 N N . ASN A 1 194 ? -31.163 -23.769 -6.031 1.00 43.47 194 ASN A N 1
ATOM 1581 C CA . ASN A 1 194 ? -30.736 -23.315 -4.696 1.00 43.47 194 ASN A CA 1
ATOM 1582 C C . ASN A 1 194 ? -30.961 -24.327 -3.564 1.00 43.47 194 ASN A C 1
ATOM 1584 O O . ASN A 1 194 ? -30.268 -24.246 -2.547 1.00 43.47 194 ASN A O 1
ATOM 1588 N N . ASP A 1 195 ? -31.835 -25.316 -3.745 1.00 46.84 195 ASP A N 1
ATOM 1589 C CA . ASP A 1 195 ? -32.196 -26.240 -2.661 1.00 46.84 195 ASP A CA 1
ATOM 1590 C C . ASP A 1 195 ? -31.053 -27.207 -2.302 1.00 46.84 195 ASP A C 1
ATOM 1592 O O . ASP A 1 195 ? -30.823 -27.506 -1.130 1.00 46.84 195 ASP A O 1
ATOM 1596 N N . TYR A 1 196 ? -30.225 -27.601 -3.277 1.00 49.12 196 TYR A N 1
ATOM 1597 C CA . TYR A 1 196 ? -29.068 -28.473 -3.029 1.00 49.12 196 TYR A CA 1
ATOM 1598 C C . TYR A 1 196 ? -27.940 -27.781 -2.248 1.00 49.12 196 TYR A C 1
ATOM 1600 O O . TYR A 1 196 ? -27.162 -28.441 -1.558 1.00 49.12 196 TYR A O 1
ATOM 1608 N N . ARG A 1 197 ? -27.834 -26.446 -2.340 1.00 53.22 197 ARG A N 1
ATOM 1609 C CA . ARG A 1 197 ? -26.781 -25.675 -1.654 1.00 53.22 197 ARG A CA 1
ATOM 1610 C C . ARG A 1 197 ? -27.133 -25.405 -0.193 1.00 53.22 197 ARG A C 1
ATOM 1612 O O . ARG A 1 197 ? -26.232 -25.406 0.642 1.00 53.22 197 ARG A O 1
ATOM 1619 N N . LEU A 1 198 ? -28.418 -25.225 0.115 1.00 54.94 198 LEU A N 1
ATOM 1620 C CA . LEU A 1 198 ? -28.906 -25.056 1.487 1.00 54.94 198 LEU A CA 1
ATOM 1621 C C . LEU A 1 198 ? -28.837 -26.370 2.277 1.00 54.94 198 LEU A C 1
ATOM 1623 O O . LEU A 1 198 ? -28.253 -26.384 3.359 1.00 54.94 198 LEU A O 1
ATOM 1627 N N . ALA A 1 199 ? -29.283 -27.488 1.693 1.00 56.81 199 ALA A N 1
ATOM 1628 C CA . ALA A 1 199 ? -29.203 -28.801 2.344 1.00 56.81 199 ALA A CA 1
ATOM 1629 C C . ALA A 1 199 ? -27.752 -29.215 2.679 1.00 56.81 199 ALA A C 1
ATOM 1631 O O . ALA A 1 199 ? -27.483 -29.816 3.721 1.00 56.81 199 ALA A O 1
ATOM 1632 N N . GLY A 1 200 ? -26.787 -28.850 1.824 1.00 58.72 200 GLY A N 1
ATOM 1633 C CA . GLY A 1 200 ? -25.366 -29.112 2.067 1.00 58.72 200 GLY A CA 1
ATOM 1634 C C . GLY A 1 200 ? -24.775 -28.309 3.232 1.00 58.72 200 GLY A C 1
ATOM 1635 O O . GLY A 1 200 ? -23.930 -28.827 3.963 1.00 58.72 200 GLY A O 1
ATOM 1636 N N . LEU A 1 201 ? -25.227 -27.067 3.435 1.00 61.38 201 LEU A N 1
ATOM 1637 C CA . LEU A 1 201 ? -24.773 -26.212 4.537 1.00 61.38 201 LEU A CA 1
ATOM 1638 C C . LEU A 1 201 ? -25.386 -26.640 5.877 1.00 61.38 201 LEU A C 1
ATOM 1640 O O . LEU A 1 201 ? -24.679 -26.669 6.884 1.00 61.38 201 LEU A O 1
ATOM 1644 N N . GLU A 1 202 ? -26.654 -27.056 5.888 1.00 66.06 202 GLU A N 1
ATOM 1645 C CA . GLU A 1 202 ? -27.318 -27.575 7.092 1.00 66.06 202 GLU A CA 1
ATOM 16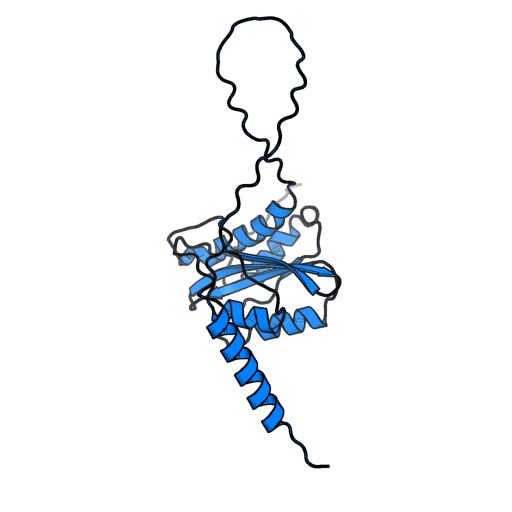46 C C . GLU A 1 202 ? -26.671 -28.875 7.594 1.00 66.06 202 GLU A C 1
ATOM 1648 O O . GLU A 1 202 ? -26.422 -29.029 8.793 1.00 66.06 202 GLU A O 1
ATOM 1653 N N . GLN A 1 203 ? -26.297 -29.782 6.683 1.00 66.00 203 GLN A N 1
ATOM 1654 C CA . GLN A 1 203 ? -25.601 -31.018 7.049 1.00 66.00 203 GLN A CA 1
ATOM 1655 C C . GLN A 1 203 ? -24.192 -30.750 7.609 1.00 66.00 203 GLN A C 1
ATOM 1657 O O . GLN A 1 203 ? -23.761 -31.422 8.549 1.00 66.00 203 GLN A O 1
ATOM 1662 N N . GLN A 1 204 ? -23.471 -29.760 7.069 1.00 66.56 204 GLN A N 1
ATOM 1663 C CA . GLN A 1 204 ? -22.152 -29.371 7.582 1.00 66.56 204 GLN A CA 1
ATOM 1664 C C . GLN A 1 204 ? -22.240 -28.756 8.984 1.00 66.56 204 GLN A C 1
ATOM 1666 O O . GLN A 1 204 ? -21.389 -29.047 9.827 1.00 66.56 204 GLN A O 1
ATOM 1671 N N . LEU A 1 205 ? -23.288 -27.974 9.261 1.00 68.56 205 LEU A N 1
ATOM 1672 C CA . LEU A 1 205 ? -23.517 -27.381 10.579 1.00 68.56 205 LEU A CA 1
ATOM 1673 C C . LEU A 1 205 ? -23.875 -28.445 11.627 1.00 68.56 205 LEU A C 1
ATOM 1675 O O . LEU A 1 205 ? -23.313 -28.445 12.723 1.00 68.56 205 LEU A O 1
ATOM 1679 N N . LYS A 1 206 ? -24.737 -29.407 11.270 1.00 66.88 206 LYS A N 1
ATOM 1680 C CA . LYS A 1 206 ? -25.104 -30.526 12.153 1.00 66.88 206 LYS A CA 1
ATOM 1681 C C . LYS A 1 206 ? -23.897 -31.406 12.496 1.00 66.88 206 LYS A C 1
ATOM 1683 O O . LYS A 1 206 ? -23.653 -31.684 13.668 1.00 66.88 206 LYS A O 1
ATOM 1688 N N . ASN A 1 207 ? -23.078 -31.747 11.499 1.00 65.06 207 ASN A N 1
ATOM 1689 C CA . ASN A 1 207 ? -21.852 -32.524 11.707 1.00 65.06 207 ASN A CA 1
ATOM 1690 C C . ASN A 1 207 ? -20.793 -31.764 12.534 1.00 65.06 207 ASN A C 1
ATOM 1692 O O . ASN A 1 207 ? -19.936 -32.389 13.160 1.00 65.06 207 ASN A O 1
ATOM 1696 N N . GLY A 1 208 ? -20.809 -30.427 12.512 1.00 65.19 208 GLY A N 1
ATOM 1697 C CA . GLY A 1 208 ? -19.934 -29.591 13.337 1.00 65.19 208 GLY A CA 1
ATOM 1698 C C . GLY A 1 208 ? -20.352 -29.564 14.809 1.00 65.19 208 GLY A C 1
ATOM 1699 O O . GLY A 1 208 ? -19.496 -29.635 15.686 1.00 65.19 208 GLY A O 1
ATOM 1700 N N . LEU A 1 209 ? -21.659 -29.524 15.079 1.00 60.81 209 LEU A N 1
ATOM 1701 C CA . LEU A 1 209 ? -22.206 -29.486 16.438 1.00 60.81 209 LEU A CA 1
ATOM 1702 C C . LEU A 1 209 ? -22.092 -30.836 17.164 1.00 60.81 209 LEU A C 1
ATOM 1704 O O . LEU A 1 209 ? -21.790 -30.854 18.353 1.00 60.81 209 LEU A O 1
ATOM 1708 N N . GLU A 1 210 ? -22.221 -31.965 16.460 1.00 60.06 210 GLU A N 1
ATOM 1709 C CA . GLU A 1 210 ? -22.007 -33.300 17.054 1.00 60.06 210 GLU A CA 1
ATOM 1710 C C . GLU A 1 210 ? -20.551 -33.524 17.511 1.00 60.06 210 GLU A C 1
ATOM 1712 O O . GLU A 1 210 ? -20.301 -34.267 18.458 1.00 60.06 210 GLU A O 1
ATOM 1717 N N . LYS A 1 211 ? -19.581 -32.835 16.894 1.00 58.75 211 LYS A N 1
ATOM 1718 C CA . LYS A 1 211 ? -18.159 -32.887 17.285 1.00 58.75 211 LYS A CA 1
ATOM 1719 C C . LYS A 1 211 ? -17.817 -32.029 18.505 1.00 58.75 211 LYS A C 1
ATOM 1721 O O . LYS A 1 211 ? -16.697 -32.122 19.000 1.00 58.75 211 LYS A O 1
ATOM 1726 N N . LEU A 1 212 ? -18.753 -31.206 18.974 1.00 53.84 212 LEU A N 1
ATOM 1727 C CA . LEU A 1 212 ? -18.596 -30.345 20.148 1.00 53.84 212 LEU A CA 1
ATOM 1728 C C . LEU A 1 212 ? -19.298 -30.905 21.389 1.00 53.84 212 LEU A C 1
ATOM 1730 O O . LEU A 1 212 ? -19.392 -30.200 22.391 1.00 53.84 212 LEU A O 1
ATOM 1734 N N . ASN A 1 213 ? -19.774 -32.156 21.347 1.00 43.50 213 ASN A N 1
ATOM 1735 C CA . ASN A 1 213 ? -20.393 -32.788 22.505 1.00 43.50 213 ASN A CA 1
ATOM 1736 C C . ASN A 1 213 ? -19.321 -33.081 23.571 1.00 43.50 213 ASN A C 1
ATOM 1738 O O . ASN A 1 213 ? -18.656 -34.117 23.553 1.00 43.50 213 ASN A O 1
ATOM 1742 N N . ILE A 1 214 ? -19.125 -32.113 24.464 1.00 49.69 214 ILE A N 1
ATOM 1743 C CA . ILE A 1 214 ? -18.415 -32.270 25.728 1.00 49.69 214 ILE A CA 1
ATOM 1744 C C . ILE A 1 214 ? -19.398 -33.007 26.647 1.00 49.69 214 ILE A C 1
ATOM 1746 O O . ILE A 1 214 ? -20.475 -32.466 26.894 1.00 49.69 214 ILE A O 1
ATOM 1750 N N . PRO A 1 215 ? -19.109 -34.243 27.087 1.00 47.16 215 PRO A N 1
ATOM 1751 C CA . PRO A 1 215 ? -19.965 -34.910 28.058 1.00 47.16 215 PRO A CA 1
ATOM 1752 C C . PRO A 1 215 ? -19.930 -34.141 29.387 1.00 47.16 215 PRO A C 1
ATOM 1754 O O . PRO A 1 215 ? -18.866 -33.642 29.761 1.00 47.16 215 PRO A O 1
ATOM 1757 N N . ASP A 1 216 ? -21.093 -34.050 30.042 1.00 53.59 216 ASP A N 1
ATOM 1758 C CA . ASP A 1 216 ? -21.274 -33.461 31.381 1.00 53.59 216 ASP A CA 1
ATOM 1759 C C . ASP A 1 216 ? -20.265 -33.991 32.418 1.00 53.59 216 ASP A C 1
ATOM 1761 O O . ASP A 1 216 ? -19.975 -35.215 32.410 1.00 53.59 216 ASP A O 1
#

Foldseek 3Di:
DDDDPPPPPCPDPLPFLQVVLVVVCVVCVVLFPFAEAEFGAAEPVDPLRLLVRLQVVVVVDQAWYKYWYFYHDPPQATWIWIWTAHGPRDTPAIETEGQEPDDQDDDPSNQVSVCVNPVPYDYDYDYDHHDNDRNCRSVVNSVVSVVVRNVVVDDPPPDPPDPDDDDDDDDDDDDDDDDDDDDDDDPDDDDDPCPVVVVVVVVVVVVVVVVVPDDD

Mean predicted aligned error: 16.47 Å

Radius of gyration: 26.46 Å; Cα contacts (8 Å, |Δi|>4): 258; chains: 1; bounding box: 74×76×66 Å

Secondary structure (DSSP, 8-state):
-------------TT-HHHHHHHHHHT-GGG-SS-EEEPPPEETTSTTHHHHHHHHHHHH--SSEEEEEEEEETTTEEEEEEEEE-GGG-EEEEEEE--BSS--PPPHHHHHHHHHHSTT--PEE---S-BS-GGGHHHHHHHHHHHHHHTTSS-------------------------------------SSSHHHHHHHHHHHHHHHHTT----

pLDDT: mean 73.89, std 24.03, range [27.88, 97.75]

Solvent-accessible surface area (backbone atoms only — not comparable to full-atom values): 13574 Å² total; per-residue (Å²): 142,79,87,79,82,82,76,75,80,74,80,76,68,76,89,47,58,50,61,54,46,54,56,57,50,67,76,50,58,90,73,50,97,53,56,76,43,72,46,71,73,34,47,68,88,46,82,64,47,63,35,51,53,51,48,54,51,56,73,78,50,64,65,56,29,35,38,40,33,49,32,31,42,89,92,64,33,31,26,22,37,42,38,32,31,35,63,88,68,41,74,78,47,35,36,37,32,61,20,48,74,56,90,78,68,82,56,66,69,60,53,52,35,47,28,74,74,38,72,86,60,62,75,40,73,44,92,66,66,63,35,88,52,52,89,51,11,58,67,37,20,50,55,39,50,54,47,60,60,50,62,69,74,52,78,83,79,74,70,78,84,74,82,76,78,88,72,91,78,90,80,83,91,80,92,74,93,72,90,77,85,81,79,82,80,81,78,83,77,79,81,88,75,57,66,71,60,52,56,54,51,55,53,53,51,53,61,54,55,67,74,63,71,71,81,132

Nearest PDB structures (foldseek):
  5k63-assembly1_A  TM=3.280E-01  e=1.728E-02  Saccharomyces cerevisiae CEN.PK113-7D
  5k61-assembly1_A  TM=3.307E-01  e=2.379E-02  Saccharomyces cerevisiae CEN.PK113-7D
  5k62-assembly1_A  TM=3.292E-01  e=3.720E-02  Saccharomyces cerevisiae CEN.PK113-7D
  5k5v-assembly1_A  TM=3.298E-01  e=4.227E-02  Saccharomyces cerevisiae CEN.PK113-7D
  5k60-assembly1_A  TM=3.302E-01  e=4.803E-02  Saccharomyces cerevisiae CEN.PK113-7D

Sequence (216 aa):
MEYSEDTEHIQCNYNNIQELLRVELKKSPERYSKPIYILPDIDDNVECQLEQELLNESKCNTENRIILIPYRLENSHWIGILIELQAAKQIIRAEYIDPVNRSSFVPDRLQKQLAKVYPSAVLQTKDLLKHNDRTHSAKLTIKNLLAAVENDQRPEMRQPYVNIPDGNETSTYSAESKSLHWQQSENTISKDGNDYRLAGLEQQLKNGLEKLNIPD